Protein AF-A0AAN1FMG6-F1 (afdb_monomer)

Secondary structure (DSSP, 8-state):
-----------------EEEEEEEETTEEEEEEGGGEEEEEE----B--TT--TTEEEEEEETTEEEEEEEHHHHTT-S-----TT-EEEEEEETTEEEEEEESEEEEEEEE-TTTEEPPPGGGGGS-GGGEEEEEEETTEEEEEE-HHHHS-HHHHHHHHHHHHHHTT----------

Foldseek 3Di:
DDDDDPDDDDPPPPQPFFKWFWADADHAIETEGVVFFPDKFFDDDADADPPDDPQFRHWDQDPNATATEGEVCVLLVPPDDDADSQWMWTWGAAPNHTHTYIGRHTDGMDGGGPVQFAADDPVCVSGPSQQWPGWGQDPNHIYTYGNVNRSCDPVVVVVRVVSRVVVVVPDPPPDDDDD

Sequence (179 aa):
MAASDKDDLDKSEPTEAKEYLTFWLGEEYYGIDILTVQEIRTYGQVTSIANMPNYIKGVMNLRGVVIPIVDIRLKFNLPNISYHDMTVVIILNIDQRIVGIVVDSVADVLLLDNVDVQPPPDFASALDTKYIQGLASQEELMLILIHIKKLMNSQDMALFDQIESDSTVLEPQEGRTHE

Radius of gyration: 21.53 Å; Cα contacts (8 Å, |Δi|>4): 289; chains: 1; bounding box: 75×42×79 Å

Structure (mmCIF, N/CA/C/O backbone):
data_AF-A0AAN1FMG6-F1
#
_entry.id   AF-A0AAN1FMG6-F1
#
loop_
_atom_site.group_PDB
_atom_site.id
_atom_site.type_symbol
_atom_site.label_atom_id
_atom_site.label_alt_id
_atom_site.label_comp_id
_atom_site.label_asym_id
_atom_site.label_entity_id
_atom_site.label_seq_id
_atom_site.pdbx_PDB_ins_code
_atom_site.Cartn_x
_atom_site.Cartn_y
_atom_site.Cartn_z
_atom_site.occupancy
_atom_site.B_iso_or_equiv
_atom_site.auth_seq_id
_atom_site.auth_comp_id
_atom_site.auth_asym_id
_atom_site.auth_atom_id
_atom_site.pdbx_PDB_model_num
ATOM 1 N N . MET A 1 1 ? -51.111 -11.031 39.881 1.00 48.25 1 MET A N 1
ATOM 2 C CA . MET A 1 1 ? -50.034 -11.907 39.385 1.00 48.25 1 MET A CA 1
ATOM 3 C C . MET A 1 1 ? -50.257 -12.104 37.893 1.00 48.25 1 MET A C 1
ATOM 5 O O . MET A 1 1 ? -51.101 -12.901 37.518 1.00 48.25 1 MET A O 1
ATOM 9 N N . ALA A 1 2 ? -49.596 -11.308 37.062 1.00 44.84 2 ALA A N 1
ATOM 10 C CA . ALA A 1 2 ? -49.377 -11.591 35.646 1.00 44.84 2 ALA A CA 1
ATOM 11 C C . ALA A 1 2 ? -48.009 -10.976 35.348 1.00 44.84 2 ALA A C 1
ATOM 13 O O . ALA A 1 2 ? -47.789 -9.803 35.652 1.00 44.84 2 ALA A O 1
ATOM 14 N N . ALA A 1 3 ? -47.077 -11.844 34.978 1.00 49.53 3 ALA A N 1
ATOM 15 C CA . ALA A 1 3 ? -45.656 -11.573 34.923 1.00 49.53 3 ALA A CA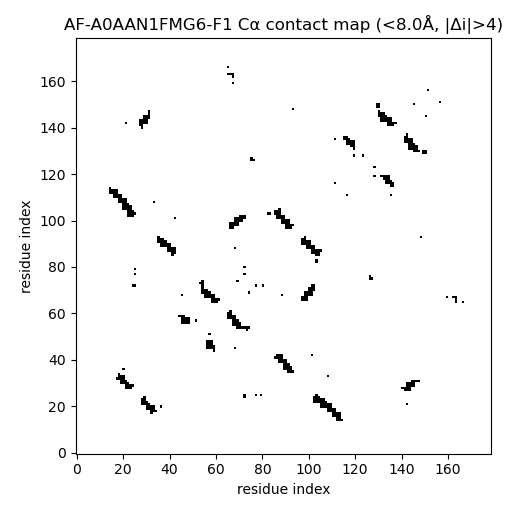 1
ATOM 16 C C . ALA A 1 3 ? -45.299 -10.638 33.764 1.00 49.53 3 ALA A C 1
ATOM 18 O O . ALA A 1 3 ? -45.970 -10.601 32.735 1.00 49.53 3 ALA A O 1
ATOM 19 N N . SER A 1 4 ? -44.239 -9.879 34.009 1.00 57.00 4 SER A N 1
ATOM 20 C CA . SER A 1 4 ? -43.417 -9.168 33.048 1.00 57.00 4 SER A CA 1
ATOM 21 C C . SER A 1 4 ? -42.910 -10.105 31.957 1.00 57.00 4 SER A C 1
ATOM 23 O O . SER A 1 4 ? -42.316 -11.113 32.304 1.00 57.00 4 SER A O 1
ATOM 25 N N . ASP A 1 5 ? -43.010 -9.696 30.698 1.00 59.75 5 ASP A N 1
ATOM 26 C CA . ASP A 1 5 ? -42.041 -10.076 29.667 1.00 59.75 5 ASP A CA 1
ATOM 27 C C . ASP A 1 5 ? -41.792 -8.836 28.802 1.00 59.75 5 ASP A C 1
ATOM 29 O O . ASP A 1 5 ? -42.568 -8.452 27.924 1.00 59.75 5 ASP A O 1
ATOM 33 N N . LYS A 1 6 ? -40.741 -8.114 29.201 1.00 61.09 6 LYS A N 1
ATOM 34 C CA . LYS A 1 6 ? -39.962 -7.246 28.326 1.00 61.09 6 LYS A CA 1
ATOM 35 C C . LYS A 1 6 ? -39.034 -8.198 27.575 1.00 61.09 6 LYS A C 1
ATOM 37 O O . LYS A 1 6 ? -38.031 -8.590 28.155 1.00 61.09 6 LYS A O 1
ATOM 42 N N . ASP A 1 7 ? -39.369 -8.544 26.340 1.00 51.09 7 ASP A N 1
ATOM 43 C CA . ASP A 1 7 ? -38.434 -9.228 25.447 1.00 51.09 7 ASP A CA 1
ATOM 44 C C . ASP A 1 7 ? -37.672 -8.183 24.627 1.00 51.09 7 ASP A C 1
ATOM 46 O O . ASP A 1 7 ? -38.206 -7.532 23.726 1.00 51.09 7 ASP A O 1
ATOM 50 N N . ASP A 1 8 ? -36.455 -7.957 25.110 1.00 50.78 8 ASP A N 1
ATOM 51 C CA . ASP A 1 8 ? -35.198 -7.745 24.409 1.00 50.78 8 ASP A CA 1
ATOM 52 C C . ASP A 1 8 ? -35.140 -6.925 23.112 1.00 50.78 8 ASP A C 1
ATOM 54 O O . ASP A 1 8 ? -35.543 -7.289 22.007 1.00 50.78 8 ASP A O 1
ATOM 58 N N . LEU A 1 9 ? -34.474 -5.796 23.317 1.00 58.50 9 LEU A N 1
ATOM 59 C CA . LEU A 1 9 ? -33.817 -4.938 22.363 1.00 58.50 9 LEU A CA 1
ATOM 60 C C . LEU A 1 9 ? -32.461 -5.567 21.990 1.00 58.50 9 LEU A C 1
ATOM 62 O O . LEU A 1 9 ? -31.524 -5.431 22.764 1.00 58.50 9 LEU A O 1
ATOM 66 N N . ASP A 1 10 ? -32.330 -6.181 20.815 1.00 42.56 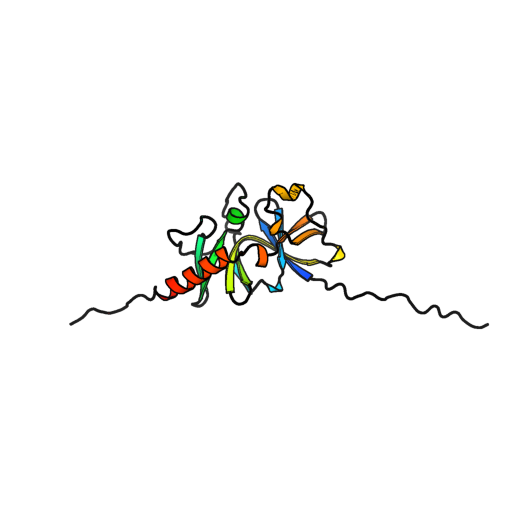10 ASP A N 1
ATOM 67 C CA . ASP A 1 10 ? -31.060 -6.164 20.073 1.00 42.56 10 ASP A CA 1
ATOM 68 C C . ASP A 1 10 ? -31.304 -6.414 18.579 1.00 42.56 10 ASP A C 1
ATOM 70 O O . ASP A 1 10 ? -31.311 -7.532 18.068 1.00 42.56 10 ASP A O 1
ATOM 74 N N . LYS A 1 11 ? -31.565 -5.323 17.860 1.00 42.91 11 LYS A N 1
ATOM 75 C CA . LYS A 1 11 ? -31.330 -5.253 16.418 1.00 42.91 11 LYS A CA 1
ATOM 76 C C . LYS A 1 11 ? -29.887 -4.770 16.258 1.00 42.91 11 LYS A C 1
ATOM 78 O O . LYS A 1 11 ? -29.667 -3.613 15.914 1.00 42.91 11 LYS A O 1
ATOM 83 N N . SER A 1 12 ? -28.908 -5.616 16.565 1.00 44.22 12 SER A N 1
ATOM 84 C CA . SER A 1 12 ? -27.567 -5.408 16.031 1.00 44.22 12 SER A CA 1
ATOM 85 C C . SER A 1 12 ? -27.665 -5.656 14.528 1.00 44.22 12 SER A C 1
ATOM 87 O O . SER A 1 12 ? -27.733 -6.783 14.037 1.00 44.22 12 SER A O 1
ATOM 89 N N . GLU A 1 13 ? -27.812 -4.567 13.774 1.00 47.28 13 GLU A N 1
ATOM 90 C CA . GLU A 1 13 ? -27.486 -4.577 12.352 1.00 47.28 13 GLU A CA 1
ATOM 91 C C . GLU A 1 13 ? -26.092 -5.207 12.233 1.00 47.28 13 GLU A C 1
ATOM 93 O O . GLU A 1 13 ? -25.234 -4.870 13.051 1.00 47.28 13 GLU A O 1
ATOM 98 N N . PRO A 1 14 ? -25.850 -6.148 11.305 1.00 43.38 14 PRO A N 1
ATOM 99 C CA . PRO A 1 14 ? -24.526 -6.722 11.160 1.00 43.38 14 PRO A CA 1
ATOM 100 C C . PRO A 1 14 ? -23.590 -5.580 10.766 1.00 43.38 14 PRO A C 1
ATOM 102 O O . PRO A 1 14 ? -23.562 -5.158 9.611 1.00 43.38 14 PRO A O 1
ATOM 105 N N . THR A 1 15 ? -22.850 -5.031 11.727 1.00 50.97 15 THR A N 1
ATOM 106 C CA . THR A 1 15 ? -21.644 -4.283 11.422 1.00 50.97 15 THR A CA 1
ATOM 107 C C . THR A 1 15 ? -20.750 -5.292 10.729 1.00 50.97 15 THR A C 1
ATOM 109 O O . THR A 1 15 ? -20.261 -6.234 11.344 1.00 50.97 15 THR A O 1
ATOM 112 N N . GLU A 1 16 ? -20.629 -5.172 9.405 1.00 64.69 16 GLU A N 1
ATOM 113 C CA . GLU A 1 16 ? -19.626 -5.907 8.643 1.00 64.69 16 GLU A CA 1
ATOM 114 C C . GLU A 1 16 ? -18.263 -5.443 9.156 1.00 64.69 16 GLU A C 1
ATOM 116 O O . GLU A 1 16 ? -17.709 -4.440 8.694 1.00 64.69 16 GLU A O 1
ATOM 121 N N . ALA A 1 17 ? -17.779 -6.129 10.187 1.00 73.12 17 ALA A N 1
ATOM 122 C CA . ALA A 1 17 ? -16.419 -6.037 10.654 1.00 73.12 17 ALA A CA 1
ATOM 123 C C . ALA A 1 17 ? -15.515 -6.445 9.489 1.00 73.12 17 ALA A C 1
ATOM 125 O O . ALA A 1 17 ? -15.721 -7.484 8.855 1.00 73.12 17 ALA A O 1
ATOM 126 N N . LYS A 1 18 ? -14.562 -5.579 9.152 1.00 83.69 18 LYS A N 1
ATOM 127 C CA . LYS A 1 18 ? -13.630 -5.789 8.048 1.00 83.69 18 LYS A CA 1
ATOM 128 C C . LYS A 1 18 ? -12.252 -6.066 8.604 1.00 83.69 18 LYS A C 1
ATOM 130 O O . LYS A 1 18 ? -11.794 -5.400 9.526 1.00 83.69 18 LYS A O 1
ATOM 135 N N . GLU A 1 19 ? -11.591 -7.044 8.016 1.00 88.12 19 GLU A N 1
ATOM 136 C CA . GLU A 1 19 ? -10.230 -7.410 8.372 1.00 88.12 19 GLU A CA 1
ATOM 137 C C . GLU A 1 19 ? -9.243 -6.583 7.545 1.00 88.12 19 GLU A C 1
ATOM 139 O O . GLU A 1 19 ? -9.314 -6.528 6.313 1.00 88.12 19 GLU A O 1
ATOM 144 N N . TYR A 1 20 ? -8.304 -5.941 8.227 1.00 89.31 20 TYR A N 1
ATOM 145 C CA . TYR A 1 20 ? -7.261 -5.140 7.609 1.00 89.31 20 TYR A CA 1
ATOM 146 C C . TYR A 1 20 ? -5.894 -5.712 7.958 1.00 89.31 20 TYR A C 1
ATOM 148 O O . TYR A 1 20 ? -5.559 -5.901 9.126 1.00 89.31 20 TYR A O 1
ATOM 156 N N . LEU A 1 21 ? -5.081 -5.954 6.932 1.00 90.50 21 LEU A N 1
ATOM 157 C CA . LEU A 1 21 ? -3.665 -6.219 7.115 1.00 90.50 21 LEU A CA 1
ATOM 158 C C . LEU A 1 21 ? -2.970 -4.912 7.473 1.00 90.50 21 LEU A C 1
ATOM 160 O O . LEU A 1 21 ? -2.991 -3.958 6.690 1.00 90.50 21 LEU A O 1
ATOM 164 N N . THR A 1 22 ? -2.322 -4.902 8.628 1.00 89.75 22 THR A N 1
ATOM 165 C CA . THR A 1 22 ? -1.575 -3.754 9.120 1.00 89.75 22 THR A CA 1
ATOM 166 C C . THR A 1 22 ? -0.088 -3.924 8.854 1.00 89.75 22 THR A C 1
ATOM 168 O O . THR A 1 22 ? 0.472 -5.022 8.925 1.00 89.75 22 THR A O 1
ATOM 171 N N . PHE A 1 23 ? 0.567 -2.829 8.502 1.00 89.69 23 PHE A N 1
ATOM 172 C CA . PHE A 1 23 ? 1.995 -2.797 8.246 1.00 89.69 23 PHE A CA 1
ATOM 173 C C . PHE A 1 23 ? 2.580 -1.458 8.669 1.00 89.69 23 PHE A C 1
ATOM 175 O O . PHE A 1 23 ? 1.915 -0.422 8.663 1.00 89.69 23 PHE A O 1
ATOM 182 N N . TRP A 1 24 ? 3.850 -1.498 9.041 1.00 85.94 24 TRP A N 1
ATOM 183 C CA . TRP A 1 24 ? 4.627 -0.319 9.361 1.00 85.94 24 TRP A CA 1
ATOM 184 C C . TRP A 1 24 ? 5.201 0.284 8.082 1.00 85.94 24 TRP A C 1
ATOM 186 O O . TRP A 1 24 ? 5.692 -0.436 7.200 1.00 85.94 24 TRP A O 1
ATOM 196 N N . LEU A 1 25 ? 5.144 1.608 7.981 1.00 84.06 25 LEU A N 1
ATOM 197 C CA . LEU A 1 25 ? 5.730 2.351 6.878 1.00 84.06 25 LEU A CA 1
ATOM 198 C C . LEU A 1 25 ? 6.267 3.693 7.378 1.00 84.06 25 LEU A C 1
ATOM 200 O O . LEU A 1 25 ? 5.504 4.578 7.761 1.00 84.06 25 LEU A O 1
ATOM 204 N N . GLY A 1 26 ? 7.588 3.864 7.336 1.00 78.19 26 GLY A N 1
ATOM 205 C CA . GLY A 1 26 ? 8.225 5.080 7.843 1.00 78.19 26 GLY A CA 1
ATOM 206 C C . GLY A 1 26 ? 8.071 5.194 9.361 1.00 78.19 26 GLY A C 1
ATOM 207 O O . GLY A 1 26 ? 8.813 4.540 10.093 1.00 78.19 26 GLY A O 1
ATOM 208 N N . GLU A 1 27 ? 7.119 6.011 9.814 1.00 76.50 27 GLU A N 1
ATOM 209 C CA . GLU A 1 27 ? 6.832 6.268 11.237 1.00 76.50 27 GLU A CA 1
ATOM 210 C C . GLU A 1 27 ? 5.360 6.016 11.620 1.00 76.50 27 GLU A C 1
ATOM 212 O O . GLU A 1 27 ? 4.950 6.325 12.737 1.00 76.50 27 GLU A O 1
ATOM 217 N N . GLU A 1 28 ? 4.555 5.464 10.707 1.00 80.31 28 GLU A N 1
ATOM 218 C CA . GLU A 1 28 ? 3.110 5.294 10.890 1.00 80.31 28 GLU A CA 1
ATOM 219 C C . GLU A 1 28 ? 2.661 3.859 10.562 1.00 80.31 28 GLU A C 1
ATOM 221 O O . GLU A 1 28 ? 3.280 3.153 9.755 1.00 80.31 28 GLU A O 1
ATOM 226 N N . TYR A 1 29 ? 1.547 3.438 11.171 1.00 85.75 29 TYR A N 1
ATOM 227 C CA . TYR A 1 29 ? 0.863 2.196 10.819 1.00 85.75 29 TYR A CA 1
ATOM 228 C C . TYR A 1 29 ? -0.161 2.449 9.720 1.00 85.75 29 TYR A C 1
ATOM 230 O O . TYR A 1 29 ? -1.034 3.313 9.830 1.00 85.75 29 TYR A O 1
ATOM 238 N N . TYR A 1 30 ? -0.094 1.630 8.682 1.00 87.75 30 TYR A N 1
ATOM 239 C CA . TYR A 1 30 ? -1.031 1.648 7.575 1.00 87.75 30 TYR A CA 1
ATOM 240 C C . TYR A 1 30 ? -1.784 0.325 7.506 1.00 87.75 30 TYR A C 1
ATOM 242 O O . TYR A 1 30 ? -1.255 -0.728 7.858 1.00 87.75 30 TYR A O 1
ATOM 250 N N . GLY A 1 31 ? -3.031 0.390 7.051 1.00 89.81 31 GLY A N 1
ATOM 251 C CA . GLY A 1 31 ? -3.912 -0.756 6.891 1.00 89.81 31 GLY A CA 1
ATOM 252 C C . GLY A 1 31 ? -4.444 -0.860 5.471 1.00 89.81 31 GLY A C 1
ATOM 253 O O . GLY A 1 31 ? -4.826 0.141 4.864 1.00 89.81 31 GLY A O 1
ATOM 254 N N . ILE A 1 32 ? -4.503 -2.078 4.948 1.00 89.69 32 ILE A N 1
ATOM 255 C CA . ILE A 1 32 ? -5.175 -2.403 3.685 1.00 89.69 32 ILE A CA 1
ATOM 256 C C . ILE A 1 32 ? -6.129 -3.567 3.897 1.00 89.69 32 ILE A C 1
ATOM 258 O O . ILE A 1 32 ? -5.916 -4.398 4.772 1.00 89.69 32 ILE A O 1
ATOM 262 N N . ASP A 1 33 ? -7.180 -3.627 3.092 1.00 88.94 33 ASP A N 1
ATOM 263 C CA . ASP A 1 33 ? -8.161 -4.709 3.156 1.00 88.94 33 ASP A CA 1
ATOM 264 C C . ASP A 1 33 ? -7.477 -6.065 2.900 1.00 88.94 33 ASP A C 1
ATOM 266 O O . ASP A 1 33 ? -6.843 -6.252 1.850 1.00 88.94 33 ASP A O 1
ATOM 270 N N . ILE A 1 34 ? -7.606 -7.007 3.844 1.00 90.06 34 ILE A N 1
ATOM 271 C CA . ILE A 1 34 ? -6.997 -8.341 3.728 1.00 90.06 34 ILE A CA 1
ATOM 272 C C . ILE A 1 34 ? -7.490 -9.077 2.478 1.00 90.06 34 ILE A C 1
ATOM 274 O O . ILE A 1 34 ? -6.743 -9.853 1.890 1.00 90.06 34 ILE A O 1
ATOM 278 N N . LEU A 1 35 ? -8.709 -8.791 2.009 1.00 88.81 35 LEU A N 1
ATOM 279 C CA . LEU A 1 35 ? -9.294 -9.418 0.824 1.00 88.81 35 LEU A CA 1
ATOM 280 C C . LEU A 1 35 ? -8.560 -9.029 -0.462 1.00 88.81 35 LEU A C 1
ATOM 282 O O . LEU A 1 35 ? -8.651 -9.734 -1.467 1.00 88.81 35 LEU A O 1
ATOM 286 N N . THR A 1 36 ? -7.839 -7.905 -0.448 1.00 88.31 36 THR A N 1
ATOM 287 C CA . THR A 1 36 ? -6.979 -7.503 -1.566 1.00 88.31 36 THR A CA 1
ATOM 288 C C . THR A 1 36 ? -5.604 -8.154 -1.505 1.00 88.31 36 THR A C 1
ATOM 290 O O . THR A 1 36 ? -4.904 -8.160 -2.514 1.00 88.31 36 THR A O 1
ATOM 293 N N . VAL A 1 37 ? -5.210 -8.720 -0.362 1.00 91.12 37 VAL A N 1
ATOM 294 C CA . VAL A 1 37 ? -3.908 -9.356 -0.171 1.00 91.12 37 VAL A CA 1
ATOM 295 C C . VAL A 1 37 ? -3.963 -10.788 -0.683 1.00 91.12 37 VAL A C 1
ATOM 297 O O . VAL A 1 37 ? -4.759 -11.606 -0.235 1.00 91.12 37 VAL A O 1
ATOM 300 N N . GLN A 1 38 ? -3.082 -11.104 -1.626 1.00 90.38 38 GLN A N 1
ATOM 301 C CA . GLN A 1 38 ? -2.936 -12.453 -2.153 1.00 90.38 38 GLN A CA 1
ATOM 302 C C . GLN A 1 38 ? -1.867 -13.237 -1.389 1.00 90.38 38 GLN A C 1
ATOM 304 O O . GLN A 1 38 ? -2.099 -14.378 -0.996 1.00 90.38 38 GLN A O 1
ATOM 309 N N . GLU A 1 39 ? -0.696 -12.634 -1.175 1.00 89.88 39 GLU A N 1
ATOM 310 C CA . GLU A 1 39 ? 0.382 -13.216 -0.373 1.00 89.88 39 GLU A CA 1
ATOM 311 C C . GLU A 1 39 ? 1.390 -12.152 0.080 1.00 89.88 39 GLU A C 1
ATOM 313 O O . GLU A 1 39 ? 1.441 -11.050 -0.459 1.00 89.88 39 GLU A O 1
ATOM 318 N N . ILE A 1 40 ? 2.217 -12.490 1.069 1.00 90.31 40 ILE A N 1
ATOM 319 C CA . ILE A 1 40 ? 3.302 -11.635 1.563 1.00 90.31 40 ILE A CA 1
ATOM 320 C C . ILE A 1 40 ? 4.622 -12.373 1.338 1.00 90.31 40 ILE A C 1
ATOM 322 O O . ILE A 1 40 ? 4.745 -13.566 1.633 1.00 90.31 40 ILE A O 1
ATOM 326 N N . ARG A 1 41 ? 5.620 -11.668 0.807 1.00 88.44 41 ARG A N 1
ATOM 327 C CA . ARG A 1 41 ? 6.959 -12.193 0.529 1.00 88.44 41 ARG A CA 1
ATOM 328 C C . ARG A 1 41 ? 8.022 -11.297 1.126 1.00 88.44 41 ARG A C 1
ATOM 330 O O . ARG A 1 41 ? 7.851 -10.091 1.202 1.00 88.44 41 ARG A O 1
ATOM 337 N N . THR A 1 42 ? 9.151 -11.873 1.507 1.00 85.44 42 THR A N 1
ATOM 338 C CA . THR A 1 42 ? 10.334 -11.081 1.850 1.00 85.44 42 THR A CA 1
ATOM 339 C C . THR A 1 42 ? 10.823 -10.328 0.618 1.00 85.44 42 THR A C 1
ATOM 341 O O . THR A 1 42 ? 10.771 -10.863 -0.494 1.00 85.44 42 THR A O 1
ATOM 344 N N . TYR A 1 43 ? 11.278 -9.090 0.805 1.00 83.38 43 TYR A N 1
ATOM 345 C CA . TYR A 1 43 ? 11.843 -8.300 -0.279 1.00 83.38 43 TYR A CA 1
ATOM 346 C C . TYR A 1 43 ? 13.041 -9.025 -0.901 1.00 83.38 43 TYR A C 1
ATOM 348 O O . TYR A 1 43 ? 13.983 -9.414 -0.213 1.00 83.38 43 TYR A O 1
ATOM 356 N N . GLY A 1 44 ? 12.955 -9.261 -2.209 1.00 78.44 44 GLY A N 1
ATOM 357 C CA . GLY A 1 44 ? 13.913 -10.058 -2.968 1.00 78.44 44 GLY A CA 1
ATOM 358 C C . GLY A 1 44 ? 14.521 -9.288 -4.135 1.00 78.44 44 GLY A C 1
ATOM 359 O O . GLY A 1 44 ? 14.496 -8.059 -4.184 1.00 78.44 44 GLY A O 1
ATOM 360 N N . GLN A 1 45 ? 15.069 -10.024 -5.105 1.00 78.31 45 GLN A N 1
ATOM 361 C CA . GLN A 1 45 ? 15.549 -9.416 -6.344 1.00 78.31 45 GLN A CA 1
ATOM 362 C C . GLN A 1 45 ? 14.377 -8.893 -7.176 1.00 78.31 45 GLN A C 1
ATOM 364 O O . GLN A 1 45 ? 13.517 -9.655 -7.615 1.00 78.31 45 GLN A O 1
ATOM 369 N N . VAL A 1 46 ? 14.391 -7.584 -7.414 1.00 84.19 46 VAL A N 1
ATOM 370 C CA . VAL A 1 46 ? 13.495 -6.889 -8.338 1.00 84.19 46 VAL A CA 1
ATOM 371 C C . VAL A 1 46 ? 14.293 -6.538 -9.590 1.00 84.19 46 VAL A C 1
ATOM 373 O O . VAL A 1 46 ? 15.393 -5.989 -9.506 1.00 84.19 46 VAL A O 1
ATOM 376 N N . THR A 1 47 ? 13.745 -6.843 -10.759 1.00 84.12 47 THR A N 1
ATOM 377 C CA . THR A 1 47 ? 14.295 -6.431 -12.049 1.00 84.12 47 THR A CA 1
ATOM 378 C C . THR A 1 47 ? 13.797 -5.026 -12.360 1.00 84.12 47 THR A C 1
ATOM 380 O O . THR A 1 47 ? 12.625 -4.831 -12.682 1.00 84.12 47 THR A O 1
ATOM 383 N N . SER A 1 48 ? 14.669 -4.027 -12.234 1.00 80.56 48 SER A N 1
ATOM 384 C CA . SER A 1 48 ? 14.311 -2.639 -12.532 1.00 80.56 48 SER A CA 1
ATOM 385 C C . SER A 1 48 ? 14.081 -2.404 -14.020 1.00 80.56 48 SER A C 1
ATOM 387 O O . SER A 1 48 ? 14.830 -2.894 -14.863 1.00 80.56 48 SER A O 1
ATOM 389 N N . ILE A 1 49 ? 13.056 -1.611 -14.327 1.00 77.31 49 ILE A N 1
ATOM 390 C CA . ILE A 1 49 ? 12.671 -1.252 -15.694 1.00 77.31 49 ILE A CA 1
ATOM 391 C C . ILE A 1 49 ? 13.057 0.206 -15.952 1.00 77.31 49 ILE A C 1
ATOM 393 O O . ILE A 1 49 ? 12.787 1.089 -15.137 1.00 77.31 49 ILE A O 1
ATOM 397 N N . ALA A 1 50 ? 13.702 0.463 -17.089 1.00 74.00 50 ALA A N 1
ATOM 398 C CA . ALA A 1 50 ? 14.071 1.813 -17.503 1.00 74.00 50 ALA A CA 1
ATOM 399 C C . ALA A 1 50 ? 12.840 2.628 -17.942 1.00 74.00 50 ALA A C 1
ATOM 401 O O . ALA A 1 50 ? 11.879 2.081 -18.471 1.00 74.00 50 ALA A O 1
ATOM 402 N N . ASN A 1 51 ? 12.899 3.954 -17.776 1.00 75.12 51 ASN A N 1
ATOM 403 C CA . ASN A 1 51 ? 11.830 4.909 -18.123 1.00 75.12 51 ASN A CA 1
ATOM 404 C C . ASN A 1 51 ? 10.537 4.796 -17.298 1.00 75.12 51 ASN A C 1
ATOM 406 O O . ASN A 1 51 ? 9.520 5.372 -17.681 1.00 75.12 51 ASN A O 1
ATOM 410 N N . MET A 1 52 ? 10.573 4.107 -16.158 1.00 77.38 52 MET A N 1
ATOM 411 C CA . MET A 1 52 ? 9.440 4.067 -15.240 1.00 77.38 52 MET A CA 1
ATOM 412 C C . MET A 1 52 ? 9.506 5.194 -14.202 1.00 77.38 52 MET A C 1
ATOM 414 O O . MET A 1 52 ? 10.596 5.649 -13.842 1.00 77.38 52 MET A O 1
ATOM 418 N N . PRO A 1 53 ? 8.350 5.661 -13.699 1.00 78.19 53 PRO A N 1
ATOM 419 C CA . PRO A 1 53 ? 8.302 6.584 -12.575 1.00 78.19 53 PRO A CA 1
ATOM 420 C C . PRO A 1 53 ? 9.036 6.030 -11.351 1.00 78.19 53 PRO A C 1
ATOM 422 O O . PRO A 1 53 ? 8.983 4.835 -11.084 1.00 78.19 53 PRO A O 1
ATOM 425 N N . ASN A 1 54 ? 9.644 6.909 -10.552 1.00 78.12 54 ASN A N 1
ATOM 426 C CA . ASN A 1 54 ? 10.492 6.512 -9.418 1.00 78.12 54 ASN A CA 1
ATOM 427 C C . ASN A 1 54 ? 9.793 5.596 -8.396 1.00 78.12 54 ASN A C 1
ATOM 429 O O . ASN A 1 54 ? 10.461 4.803 -7.741 1.00 78.12 54 ASN A O 1
ATOM 433 N N . TYR A 1 55 ? 8.466 5.697 -8.255 1.00 80.94 55 TYR A N 1
ATOM 434 C CA . TYR A 1 55 ? 7.685 4.842 -7.356 1.00 80.94 55 TYR A CA 1
ATOM 435 C C . TYR A 1 55 ? 7.565 3.391 -7.845 1.00 80.94 55 TYR A C 1
ATOM 437 O O . TYR A 1 55 ? 7.241 2.519 -7.048 1.00 80.94 55 TYR A O 1
ATOM 445 N N . ILE A 1 56 ? 7.842 3.101 -9.118 1.00 85.81 56 ILE A N 1
ATOM 446 C CA . ILE A 1 56 ? 7.911 1.737 -9.648 1.00 85.81 56 ILE A CA 1
ATOM 447 C C . ILE A 1 56 ? 9.364 1.280 -9.558 1.00 85.81 56 ILE A C 1
ATOM 449 O O . ILE A 1 56 ? 10.238 1.789 -10.256 1.00 85.81 56 ILE A O 1
ATOM 453 N N . LYS A 1 57 ? 9.635 0.293 -8.703 1.00 83.69 57 LYS A N 1
ATOM 454 C CA . LYS A 1 57 ? 10.983 -0.277 -8.566 1.00 83.69 57 LYS A CA 1
ATOM 455 C C . LYS A 1 57 ? 11.349 -1.185 -9.728 1.00 83.69 57 LYS A C 1
ATOM 457 O O . LYS A 1 57 ? 12.533 -1.323 -10.041 1.00 83.69 57 LYS A O 1
ATOM 462 N N . GLY A 1 58 ? 10.344 -1.784 -10.359 1.00 86.69 58 GLY A N 1
ATOM 463 C CA . GLY A 1 58 ? 10.500 -2.702 -11.474 1.00 86.69 58 GLY A CA 1
ATOM 464 C C . GLY A 1 58 ? 9.481 -3.823 -11.398 1.00 86.69 58 GLY A C 1
ATOM 465 O O . GLY A 1 58 ? 8.330 -3.590 -11.036 1.00 86.69 58 GLY A O 1
ATOM 466 N N . VAL A 1 59 ? 9.924 -5.036 -11.708 1.00 87.75 59 VAL A N 1
ATOM 467 C CA . VAL A 1 59 ? 9.113 -6.252 -11.654 1.00 87.75 59 VAL A CA 1
ATOM 468 C C . VAL A 1 59 ? 9.792 -7.364 -10.873 1.00 87.75 59 VAL A C 1
ATOM 470 O O . VAL A 1 59 ? 11.016 -7.421 -10.773 1.00 87.75 59 VAL A O 1
ATOM 473 N N . MET A 1 60 ? 8.991 -8.279 -10.347 1.00 87.31 60 MET A N 1
ATOM 474 C CA . MET A 1 60 ? 9.435 -9.500 -9.693 1.00 87.31 60 MET A CA 1
ATOM 475 C C . MET A 1 60 ? 8.756 -10.693 -10.354 1.00 87.31 60 MET A C 1
ATOM 477 O O . MET A 1 60 ? 7.554 -10.667 -10.601 1.00 87.31 60 MET A O 1
ATOM 481 N N . ASN A 1 61 ? 9.512 -11.752 -10.628 1.00 84.12 61 ASN A N 1
ATOM 482 C CA . ASN A 1 61 ? 8.930 -12.993 -11.122 1.00 84.12 61 ASN A CA 1
ATOM 483 C C . ASN A 1 61 ? 8.431 -13.832 -9.939 1.00 84.12 61 ASN A C 1
ATOM 485 O O . ASN A 1 61 ? 9.219 -14.247 -9.087 1.00 84.12 61 ASN A O 1
ATOM 489 N N . LEU A 1 62 ? 7.129 -14.098 -9.901 1.00 82.56 62 LEU A N 1
ATOM 490 C CA . LEU A 1 62 ? 6.501 -14.980 -8.931 1.00 82.56 62 LEU A CA 1
ATOM 491 C C . LEU A 1 62 ? 5.840 -16.144 -9.667 1.00 82.56 62 LEU A C 1
ATOM 493 O O . LEU A 1 62 ? 4.821 -15.981 -10.331 1.00 82.56 62 LEU A O 1
ATOM 497 N N . ARG A 1 63 ? 6.417 -17.345 -9.532 1.00 81.75 63 ARG A N 1
ATOM 498 C CA . ARG A 1 63 ? 5.906 -18.583 -10.160 1.00 81.75 63 ARG A CA 1
ATOM 499 C C . ARG A 1 63 ? 5.687 -18.462 -11.680 1.00 81.75 63 ARG A C 1
ATOM 501 O O . ARG A 1 63 ? 4.772 -19.077 -12.217 1.00 81.75 63 ARG A O 1
ATOM 508 N N . GLY A 1 64 ? 6.520 -17.686 -12.370 1.00 78.81 64 GLY A N 1
ATOM 509 C CA . GLY A 1 64 ? 6.399 -17.447 -13.809 1.00 78.81 64 GLY A CA 1
ATOM 510 C C . GLY A 1 64 ? 5.481 -16.281 -14.184 1.00 78.81 64 GLY A C 1
ATOM 511 O O . GLY A 1 64 ? 5.387 -15.968 -15.363 1.00 78.81 64 GLY A O 1
ATOM 512 N N . VAL A 1 65 ? 4.842 -15.621 -13.213 1.00 82.06 65 VAL A N 1
ATOM 513 C CA . VAL A 1 65 ? 4.052 -14.400 -13.424 1.00 82.06 65 VAL A CA 1
ATOM 514 C C . VAL A 1 65 ? 4.915 -13.186 -13.102 1.00 82.06 65 VAL A C 1
ATOM 516 O O . VAL A 1 65 ? 5.577 -13.145 -12.062 1.00 82.06 65 VAL A O 1
ATOM 519 N N . VAL A 1 66 ? 4.925 -12.198 -13.991 1.00 85.06 66 VAL A N 1
ATOM 520 C CA . VAL A 1 66 ? 5.680 -10.960 -13.796 1.00 85.06 66 VAL A CA 1
ATOM 521 C C . VAL A 1 66 ? 4.820 -9.972 -13.021 1.00 85.06 66 VAL A C 1
ATOM 523 O O . VAL A 1 66 ? 3.812 -9.496 -13.519 1.00 85.06 66 VAL A O 1
ATOM 526 N N . ILE A 1 67 ? 5.226 -9.661 -11.794 1.00 87.50 67 ILE A N 1
ATOM 527 C CA . ILE A 1 67 ? 4.476 -8.783 -10.900 1.00 87.50 67 ILE A CA 1
ATOM 528 C C . ILE A 1 67 ? 5.184 -7.428 -10.811 1.00 87.50 67 ILE A C 1
ATOM 530 O O . ILE A 1 67 ? 6.337 -7.385 -10.370 1.00 87.50 67 ILE A O 1
ATOM 534 N N . PRO A 1 68 ? 4.529 -6.312 -11.171 1.00 88.62 68 PRO A N 1
ATOM 535 C CA . PRO A 1 68 ? 5.084 -4.980 -10.973 1.00 88.62 68 PRO A CA 1
ATOM 536 C C . PRO A 1 68 ? 5.220 -4.671 -9.483 1.00 88.62 68 PRO A C 1
ATOM 538 O O . PRO A 1 68 ? 4.287 -4.868 -8.706 1.00 88.62 68 PRO A O 1
ATOM 541 N N . ILE A 1 69 ? 6.390 -4.172 -9.091 1.00 88.69 69 ILE A N 1
ATOM 542 C CA . ILE A 1 69 ? 6.721 -3.819 -7.712 1.00 88.69 69 ILE A CA 1
ATOM 543 C C . ILE A 1 69 ? 6.736 -2.303 -7.558 1.00 88.69 69 ILE A C 1
ATOM 545 O O . ILE A 1 69 ? 7.539 -1.595 -8.174 1.00 88.69 69 ILE A O 1
ATOM 549 N N . VAL A 1 70 ? 5.860 -1.818 -6.688 1.00 87.56 70 VAL A N 1
ATOM 550 C CA . VAL A 1 70 ? 5.658 -0.409 -6.375 1.00 87.56 70 VAL A CA 1
ATOM 551 C C . VAL A 1 70 ? 6.151 -0.130 -4.963 1.00 87.56 70 VAL A C 1
ATOM 553 O O . VAL A 1 70 ? 5.758 -0.782 -4.001 1.00 87.56 70 VAL A O 1
ATOM 556 N N . ASP A 1 71 ? 7.007 0.868 -4.816 1.00 85.75 71 ASP A N 1
ATOM 557 C CA . ASP A 1 71 ? 7.423 1.363 -3.513 1.00 85.75 71 ASP A CA 1
ATOM 558 C C . ASP A 1 71 ? 6.390 2.379 -3.018 1.00 85.75 71 ASP A C 1
ATOM 560 O O . ASP A 1 71 ? 6.275 3.499 -3.532 1.00 85.75 71 ASP A O 1
ATOM 564 N N . ILE A 1 72 ? 5.599 1.966 -2.028 1.00 82.06 72 ILE A N 1
ATOM 565 C CA . ILE A 1 72 ? 4.504 2.791 -1.527 1.00 82.06 72 ILE A CA 1
ATOM 566 C C . ILE A 1 72 ? 5.020 4.011 -0.753 1.00 82.06 72 ILE A C 1
ATOM 568 O O . ILE A 1 72 ? 4.353 5.040 -0.728 1.00 82.06 72 ILE A O 1
ATOM 572 N N .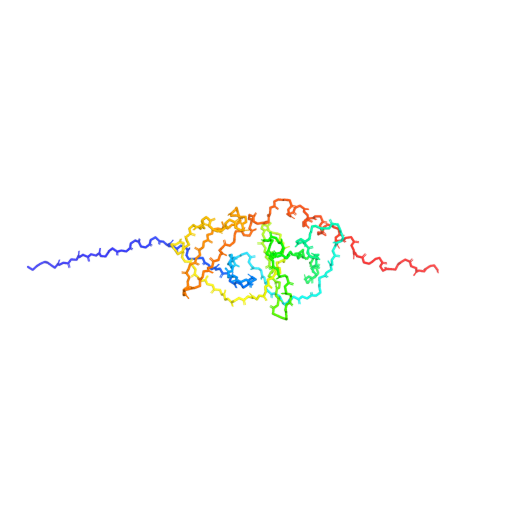 ARG A 1 73 ? 6.250 3.964 -0.226 1.00 79.38 73 ARG A N 1
ATOM 573 C CA . ARG A 1 73 ? 6.905 5.105 0.440 1.00 79.38 73 ARG A CA 1
ATOM 574 C C . ARG A 1 73 ? 7.165 6.221 -0.558 1.00 79.38 73 ARG A C 1
ATOM 576 O O . ARG A 1 73 ? 6.874 7.382 -0.287 1.00 79.38 73 ARG A O 1
ATOM 583 N N . LEU A 1 74 ? 7.661 5.849 -1.741 1.00 79.56 74 LEU A N 1
ATOM 584 C CA . LEU A 1 74 ? 7.859 6.774 -2.857 1.00 79.56 74 LEU A CA 1
ATOM 585 C C . LEU A 1 74 ? 6.529 7.302 -3.391 1.00 79.56 74 LEU A C 1
ATOM 587 O O . LEU A 1 74 ? 6.447 8.472 -3.757 1.00 79.56 74 LEU A O 1
ATOM 591 N N . LYS A 1 75 ? 5.480 6.470 -3.401 1.00 77.19 75 LYS A N 1
ATOM 592 C CA . LYS A 1 75 ? 4.129 6.895 -3.791 1.00 77.19 75 LYS A CA 1
ATOM 593 C C . LYS A 1 75 ? 3.530 7.905 -2.804 1.00 77.19 75 LYS A C 1
ATOM 595 O O . LYS A 1 75 ? 2.892 8.855 -3.246 1.00 77.19 75 LYS A O 1
ATOM 600 N N . PHE A 1 76 ? 3.767 7.727 -1.505 1.00 72.06 76 PHE A N 1
ATOM 601 C CA . PHE A 1 76 ? 3.360 8.657 -0.445 1.00 72.06 76 PHE A CA 1
ATOM 602 C C . PHE A 1 76 ? 4.341 9.811 -0.220 1.00 72.06 76 PHE A C 1
ATOM 604 O O . PHE A 1 76 ? 4.103 10.664 0.628 1.00 72.06 76 PHE A O 1
ATOM 611 N N . ASN A 1 77 ? 5.419 9.870 -1.006 1.00 69.94 77 ASN A N 1
ATOM 612 C CA . ASN A 1 77 ? 6.419 10.930 -0.957 1.00 69.94 77 ASN A CA 1
ATOM 613 C C . ASN A 1 77 ? 7.042 11.117 0.446 1.00 69.94 77 ASN A C 1
ATOM 615 O O . ASN A 1 77 ? 7.431 12.228 0.819 1.00 69.94 77 ASN A O 1
ATOM 619 N N . LEU A 1 78 ? 7.136 10.023 1.211 1.00 68.31 78 LEU A N 1
ATOM 620 C CA . LEU A 1 78 ? 7.681 10.020 2.564 1.00 68.31 78 LEU A CA 1
ATOM 621 C C . LEU A 1 78 ? 9.205 10.242 2.526 1.00 68.31 78 LEU A C 1
ATOM 623 O O . LEU A 1 78 ? 9.900 9.622 1.710 1.00 68.31 78 LEU A O 1
ATOM 627 N N . PRO A 1 79 ? 9.756 11.113 3.391 1.00 52.56 79 PRO A N 1
ATOM 628 C CA . PRO A 1 79 ? 11.197 11.244 3.539 1.00 52.56 79 PRO A CA 1
ATOM 629 C C . PRO A 1 79 ? 11.772 9.984 4.207 1.00 52.56 79 PRO A C 1
ATOM 631 O O . PRO A 1 79 ? 11.116 9.367 5.037 1.00 52.56 79 PRO A O 1
ATOM 634 N N . ASN A 1 80 ? 13.030 9.650 3.896 1.00 55.28 80 ASN A N 1
ATOM 635 C CA . ASN A 1 80 ? 13.810 8.575 4.535 1.00 55.28 80 ASN A CA 1
ATOM 636 C C . ASN A 1 80 ? 13.522 7.140 4.029 1.00 55.28 80 ASN A C 1
ATOM 638 O O . ASN A 1 80 ? 12.925 6.300 4.697 1.00 55.28 80 ASN A O 1
ATOM 642 N N . ILE A 1 81 ? 14.017 6.839 2.825 1.00 60.41 81 ILE A N 1
ATOM 643 C CA . ILE A 1 81 ? 13.969 5.496 2.233 1.00 60.41 81 ILE A CA 1
ATOM 644 C C . ILE A 1 81 ? 15.066 4.633 2.869 1.00 60.41 81 ILE A C 1
ATOM 646 O O . ILE A 1 81 ? 16.204 4.615 2.398 1.00 60.41 81 ILE A O 1
ATOM 650 N N . SER A 1 82 ? 14.731 3.920 3.940 1.00 58.16 82 SER A N 1
ATOM 651 C CA . SER A 1 82 ? 15.641 2.959 4.566 1.00 58.16 82 SER A CA 1
ATOM 652 C C . SER A 1 82 ? 15.134 1.544 4.319 1.00 58.16 82 SER A C 1
ATOM 654 O O . SER A 1 82 ? 14.117 1.141 4.880 1.00 58.16 82 SER A O 1
ATOM 656 N N . TYR A 1 83 ? 15.798 0.803 3.432 1.00 67.12 83 TYR A N 1
ATOM 657 C CA . TYR A 1 83 ? 15.535 -0.626 3.246 1.00 67.12 83 TYR A CA 1
ATOM 658 C C . TYR A 1 83 ? 16.227 -1.390 4.374 1.00 67.12 83 TYR A C 1
ATOM 660 O O . TYR A 1 83 ? 17.395 -1.129 4.664 1.00 67.12 83 TYR A O 1
ATOM 668 N N . HIS A 1 84 ? 15.508 -2.287 5.038 1.00 70.06 84 HIS A N 1
ATOM 669 C CA . HIS A 1 84 ? 16.034 -3.134 6.111 1.00 70.06 84 HIS A CA 1
ATOM 670 C C . HIS A 1 84 ? 15.770 -4.604 5.775 1.00 70.06 84 HIS A C 1
ATOM 672 O O . HIS A 1 84 ? 14.958 -4.913 4.909 1.00 70.06 84 HIS A O 1
ATOM 678 N N . ASP A 1 85 ? 16.408 -5.531 6.490 1.00 69.75 85 ASP A N 1
ATOM 679 C CA . ASP A 1 85 ? 16.137 -6.973 6.355 1.00 69.75 85 ASP A CA 1
ATOM 680 C C . ASP A 1 85 ? 14.679 -7.364 6.668 1.00 69.75 85 ASP A C 1
ATOM 682 O O . ASP A 1 85 ? 14.240 -8.457 6.321 1.00 69.75 85 ASP A O 1
ATOM 686 N N . MET A 1 86 ? 13.915 -6.475 7.309 1.00 76.50 86 MET A N 1
ATOM 687 C CA . MET A 1 86 ? 12.487 -6.668 7.582 1.00 76.50 86 MET A CA 1
ATOM 688 C C . MET A 1 86 ? 11.586 -6.260 6.412 1.00 76.50 86 MET A C 1
ATOM 690 O O . MET A 1 86 ? 10.401 -6.576 6.444 1.00 76.50 86 MET A O 1
ATOM 694 N N . THR A 1 87 ? 12.127 -5.603 5.376 1.00 84.56 87 THR A N 1
ATOM 695 C CA . THR A 1 87 ? 11.343 -5.139 4.229 1.00 84.56 87 THR A CA 1
ATOM 696 C C . THR A 1 87 ? 10.663 -6.325 3.544 1.00 84.56 87 THR A C 1
ATOM 698 O O . THR A 1 87 ? 11.291 -7.324 3.176 1.00 84.56 87 THR A O 1
ATOM 701 N N . VAL A 1 88 ? 9.356 -6.197 3.340 1.00 89.25 88 VAL A N 1
ATOM 702 C CA . VAL A 1 88 ? 8.518 -7.213 2.702 1.00 89.25 88 VAL A CA 1
ATOM 703 C C . VAL A 1 88 ? 7.766 -6.615 1.522 1.00 89.25 88 VAL A C 1
ATOM 705 O O . VAL A 1 88 ? 7.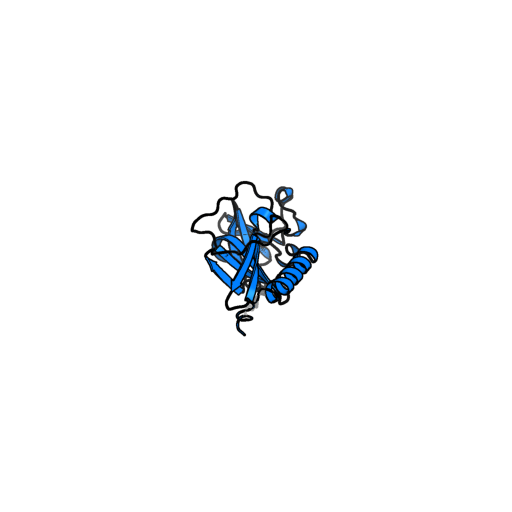486 -5.420 1.453 1.00 89.25 88 VAL A O 1
ATOM 708 N N . VAL A 1 89 ? 7.454 -7.474 0.565 1.00 90.25 89 VAL A N 1
ATOM 709 C CA . VAL A 1 89 ? 6.595 -7.191 -0.573 1.00 90.25 89 VAL A CA 1
ATOM 710 C C . VAL A 1 89 ? 5.242 -7.832 -0.306 1.00 90.25 89 VAL A C 1
ATOM 712 O O . VAL A 1 89 ? 5.140 -9.053 -0.185 1.00 90.25 89 VAL A O 1
ATOM 715 N N . ILE A 1 90 ? 4.199 -7.015 -0.240 1.00 91.50 90 ILE A N 1
ATOM 716 C CA . ILE A 1 90 ? 2.819 -7.487 -0.161 1.00 91.50 90 ILE A CA 1
ATOM 717 C C . ILE A 1 90 ? 2.279 -7.574 -1.585 1.00 91.50 90 ILE A C 1
ATOM 719 O O . ILE A 1 90 ? 2.237 -6.577 -2.303 1.00 91.50 90 ILE A O 1
ATOM 723 N N . ILE A 1 91 ? 1.875 -8.770 -1.995 1.00 91.12 91 ILE A N 1
ATOM 724 C CA . ILE A 1 91 ? 1.255 -9.029 -3.289 1.00 91.12 91 ILE A CA 1
ATOM 725 C C . ILE A 1 91 ? -0.245 -8.804 -3.152 1.00 91.12 91 ILE A C 1
ATOM 727 O O . ILE A 1 91 ? -0.916 -9.461 -2.356 1.00 91.12 91 ILE A O 1
ATOM 731 N N . LEU A 1 92 ? -0.760 -7.871 -3.938 1.00 90.75 92 LEU A N 1
ATOM 732 C CA . LEU A 1 92 ? -2.144 -7.437 -3.944 1.00 90.75 92 LEU A CA 1
ATOM 733 C C . LEU A 1 92 ? -2.809 -7.826 -5.257 1.00 90.75 92 LEU A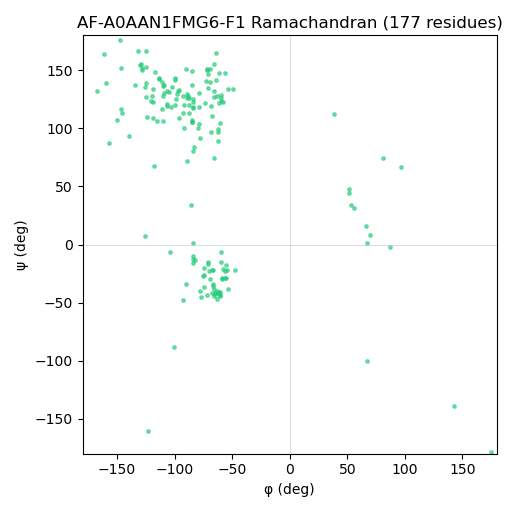 C 1
ATOM 735 O O . LEU A 1 92 ? -2.197 -7.731 -6.319 1.00 90.75 92 LEU A O 1
ATOM 739 N N . ASN A 1 93 ? -4.077 -8.213 -5.186 1.00 88.31 93 ASN A N 1
ATOM 740 C CA . ASN A 1 93 ? -4.926 -8.431 -6.345 1.00 88.31 93 ASN A CA 1
ATOM 741 C C . ASN A 1 93 ? -6.010 -7.350 -6.403 1.00 88.31 93 ASN A C 1
ATOM 743 O O . ASN A 1 93 ? -6.867 -7.247 -5.522 1.00 88.31 93 ASN A O 1
ATOM 747 N N . ILE A 1 94 ? -5.970 -6.543 -7.458 1.00 84.31 94 ILE A N 1
ATOM 748 C CA . ILE A 1 94 ? -6.885 -5.433 -7.688 1.00 84.31 94 ILE A CA 1
ATOM 749 C C . ILE A 1 94 ? -7.537 -5.633 -9.051 1.00 84.31 94 ILE A C 1
ATOM 751 O O . ILE A 1 94 ? -6.885 -5.492 -10.081 1.00 84.31 94 ILE A O 1
ATOM 755 N N . ASP A 1 95 ? -8.831 -5.961 -9.064 1.00 81.25 95 ASP A N 1
ATOM 756 C CA . ASP A 1 95 ? -9.607 -6.142 -10.299 1.00 81.25 95 ASP A CA 1
ATOM 757 C C . ASP A 1 95 ? -8.931 -7.115 -11.292 1.00 81.25 95 ASP A C 1
ATOM 759 O O . ASP A 1 95 ? -8.803 -6.819 -12.478 1.00 81.25 95 ASP A O 1
ATOM 763 N N . GLN A 1 96 ? -8.491 -8.278 -10.784 1.00 79.81 96 GLN A N 1
ATOM 764 C CA . GLN A 1 96 ? -7.759 -9.337 -11.508 1.00 79.81 96 GLN A CA 1
ATOM 765 C C . GLN A 1 96 ? -6.325 -8.982 -11.924 1.00 79.81 96 GLN A C 1
ATOM 767 O O . GLN A 1 96 ? -5.689 -9.771 -12.620 1.00 79.81 96 GLN A O 1
ATOM 772 N N . ARG A 1 97 ? -5.786 -7.848 -11.469 1.00 82.38 97 ARG A N 1
ATOM 773 C CA . ARG A 1 97 ? -4.382 -7.478 -11.671 1.00 82.38 97 ARG A CA 1
ATOM 774 C C . ARG A 1 97 ? -3.580 -7.726 -10.414 1.00 82.38 97 ARG A C 1
ATOM 776 O O . ARG A 1 97 ? -4.004 -7.342 -9.325 1.00 82.38 97 ARG A O 1
ATOM 783 N N . ILE A 1 98 ? -2.407 -8.322 -10.574 1.00 87.00 98 ILE A N 1
ATOM 784 C CA . ILE A 1 98 ? -1.509 -8.610 -9.463 1.00 87.00 98 ILE A CA 1
ATOM 785 C C . ILE A 1 98 ? -0.445 -7.513 -9.408 1.00 87.00 98 ILE A C 1
ATOM 787 O O . ILE A 1 98 ? 0.242 -7.260 -10.390 1.00 87.00 98 ILE A O 1
ATOM 791 N N . VAL A 1 99 ? -0.301 -6.858 -8.259 1.00 89.38 99 VAL A N 1
ATOM 792 C CA . VAL A 1 99 ? 0.699 -5.811 -8.021 1.00 89.38 99 VAL A CA 1
ATOM 793 C C . VAL A 1 99 ? 1.380 -6.051 -6.683 1.00 89.38 99 VAL A C 1
ATOM 795 O O . VAL A 1 99 ? 0.730 -6.377 -5.698 1.00 89.38 99 VAL A O 1
ATOM 798 N N . GLY A 1 100 ? 2.696 -5.898 -6.628 1.00 90.19 100 GLY A N 1
ATOM 799 C CA . GLY A 1 100 ? 3.449 -5.957 -5.384 1.00 90.19 100 GLY A CA 1
ATOM 800 C C . GLY A 1 100 ? 3.678 -4.559 -4.833 1.00 90.19 100 GLY A C 1
ATOM 801 O O . GLY A 1 100 ? 4.113 -3.674 -5.567 1.00 90.19 100 GLY A O 1
ATOM 802 N N . ILE A 1 101 ? 3.437 -4.356 -3.543 1.00 90.12 101 ILE A N 1
ATOM 803 C CA . ILE A 1 101 ? 3.843 -3.141 -2.835 1.00 90.12 101 ILE A CA 1
ATOM 804 C C . ILE A 1 101 ? 4.974 -3.449 -1.857 1.00 90.12 101 ILE A C 1
ATOM 806 O O . ILE A 1 101 ? 4.929 -4.449 -1.148 1.00 90.12 101 ILE A O 1
ATOM 810 N N . VAL A 1 102 ? 5.993 -2.597 -1.818 1.00 88.69 102 VAL A N 1
ATOM 811 C CA . VAL A 1 102 ? 7.102 -2.707 -0.860 1.00 88.69 102 VAL A CA 1
ATOM 812 C C . VAL A 1 102 ? 6.748 -1.938 0.405 1.00 88.69 102 VAL A C 1
ATOM 814 O O . VAL A 1 102 ? 6.449 -0.748 0.318 1.00 88.69 102 VAL A O 1
ATOM 817 N N . VAL A 1 103 ? 6.821 -2.594 1.563 1.00 87.88 103 VAL A N 1
ATOM 818 C CA . VAL A 1 103 ? 6.583 -2.004 2.893 1.00 87.88 103 VAL A CA 1
ATOM 819 C C . VAL A 1 103 ? 7.712 -2.381 3.858 1.00 87.88 103 VAL A C 1
ATOM 821 O O . VAL A 1 103 ? 8.502 -3.283 3.569 1.00 87.88 103 VAL A O 1
ATOM 824 N N . ASP A 1 104 ? 7.802 -1.714 5.011 1.00 85.44 104 ASP A N 1
ATOM 825 C CA . ASP A 1 104 ? 8.917 -1.937 5.943 1.00 85.44 104 ASP A CA 1
ATOM 826 C C . ASP A 1 104 ? 8.813 -3.203 6.751 1.00 85.44 104 ASP A C 1
ATOM 828 O O . ASP A 1 104 ? 9.806 -3.899 6.905 1.00 85.44 104 ASP A O 1
ATOM 832 N N . SER A 1 105 ? 7.634 -3.463 7.295 1.00 85.88 105 SER A N 1
ATOM 833 C CA . SER A 1 105 ? 7.333 -4.682 8.024 1.00 85.88 105 SER A CA 1
ATOM 834 C C . SER A 1 105 ? 5.830 -4.847 8.049 1.00 85.88 105 SER A C 1
ATOM 836 O O . SER A 1 105 ? 5.102 -3.883 8.275 1.00 85.88 105 SER A O 1
ATOM 838 N N . VAL A 1 106 ? 5.356 -6.071 7.864 1.00 88.12 106 VAL A N 1
ATOM 839 C CA . VAL A 1 106 ? 3.980 -6.411 8.238 1.00 88.12 106 VAL A CA 1
ATOM 840 C C . VAL A 1 106 ? 3.892 -6.480 9.761 1.00 88.12 106 VAL A C 1
ATOM 842 O O . VAL A 1 106 ? 4.850 -6.909 10.407 1.00 88.12 106 VAL A O 1
ATOM 845 N N . ALA A 1 107 ? 2.791 -5.985 10.320 1.00 85.38 107 ALA A N 1
ATOM 846 C CA . ALA A 1 107 ? 2.537 -5.984 11.753 1.00 85.38 107 ALA A CA 1
ATOM 847 C C . ALA A 1 107 ? 1.590 -7.141 12.098 1.00 85.38 107 ALA A C 1
ATOM 849 O O . ALA A 1 107 ? 2.068 -8.244 12.344 1.00 85.38 107 ALA A O 1
ATOM 850 N N . ASP A 1 108 ? 0.276 -6.921 12.048 1.00 86.38 108 ASP A N 1
ATOM 851 C CA . ASP A 1 108 ? -0.734 -7.950 12.332 1.00 86.38 108 ASP A CA 1
ATOM 852 C C . ASP A 1 108 ? -2.010 -7.759 11.485 1.00 86.38 108 ASP A C 1
ATOM 854 O O . ASP A 1 108 ? -2.127 -6.790 10.726 1.00 86.38 108 ASP A O 1
ATOM 858 N N . VAL A 1 109 ? -2.974 -8.673 11.578 1.00 87.62 109 VAL A N 1
ATOM 859 C CA . VAL A 1 109 ? -4.298 -8.515 10.959 1.00 87.62 109 VAL A CA 1
ATOM 860 C C . VAL A 1 109 ? -5.276 -8.044 12.027 1.00 87.62 109 VAL A C 1
ATOM 862 O O . VAL A 1 109 ? -5.501 -8.730 13.020 1.00 87.62 109 VAL A O 1
ATOM 865 N N . LEU A 1 110 ? -5.877 -6.877 11.809 1.00 85.75 110 LEU A N 1
ATOM 866 C CA . LEU A 1 110 ? -6.829 -6.284 12.740 1.00 85.75 110 LEU A CA 1
ATOM 867 C C . LEU A 1 110 ? -8.240 -6.342 12.169 1.00 85.75 110 LEU A C 1
ATOM 869 O O . LEU A 1 110 ? -8.491 -5.931 11.034 1.00 85.75 110 LEU A O 1
ATOM 873 N N . LEU A 1 111 ? -9.170 -6.837 12.981 1.00 84.81 111 LEU A N 1
ATOM 874 C CA . LEU A 1 111 ? -10.594 -6.757 12.699 1.00 84.81 111 LEU A CA 1
ATOM 875 C C . LEU A 1 111 ? -11.098 -5.389 13.170 1.00 84.81 111 LEU A C 1
ATOM 877 O O . LEU A 1 111 ? -11.017 -5.070 14.357 1.00 84.81 111 LEU A O 1
ATOM 881 N N . LEU A 1 112 ? -11.593 -4.586 12.232 1.00 81.12 112 LEU A N 1
ATOM 882 C CA . LEU A 1 112 ? -12.114 -3.249 12.485 1.00 81.12 112 LEU A CA 1
ATOM 883 C C . LEU A 1 112 ? -13.585 -3.179 12.085 1.00 81.12 112 LEU A C 1
ATOM 885 O O . LEU A 1 112 ? -13.952 -3.401 10.926 1.00 81.12 112 LEU A O 1
ATOM 889 N N . ASP A 1 113 ? -14.430 -2.817 13.042 1.00 77.81 113 ASP A N 1
ATOM 890 C CA . ASP A 1 113 ? -15.811 -2.454 12.773 1.00 77.81 113 ASP A CA 1
ATOM 891 C C . ASP A 1 113 ? -15.877 -1.095 12.062 1.00 77.81 113 ASP A C 1
ATOM 893 O O . ASP A 1 113 ? -15.084 -0.187 12.314 1.00 77.81 113 ASP A O 1
ATOM 897 N N . ASN A 1 114 ? -16.859 -0.912 11.173 1.00 68.75 114 ASN A N 1
ATOM 898 C CA . ASN A 1 114 ? -17.032 0.360 10.451 1.00 68.75 114 ASN A CA 1
ATOM 899 C C . ASN A 1 114 ? -17.236 1.567 11.390 1.00 68.75 114 ASN A C 1
ATOM 901 O O . ASN A 1 114 ? -17.014 2.700 10.973 1.00 68.75 114 ASN A O 1
ATOM 905 N N . VAL A 1 115 ? -17.656 1.335 12.638 1.00 61.56 115 VAL A N 1
ATOM 906 C CA . VAL A 1 115 ? -17.854 2.379 13.654 1.00 61.56 115 VAL A CA 1
ATOM 907 C C . VAL A 1 115 ? -16.536 2.920 14.227 1.00 61.56 115 VAL A C 1
ATOM 909 O O . VAL A 1 115 ? -16.480 4.083 14.627 1.00 61.56 115 VAL A O 1
ATOM 912 N N . ASP A 1 116 ? -15.466 2.123 14.206 1.00 70.06 116 ASP A N 1
ATOM 913 C CA . ASP A 1 116 ? -14.132 2.516 14.681 1.00 70.06 116 ASP A CA 1
ATOM 914 C C . ASP A 1 116 ? -13.338 3.313 13.639 1.00 70.06 116 ASP A C 1
ATOM 916 O O . ASP A 1 116 ? -12.336 3.957 13.962 1.00 70.06 116 ASP A O 1
ATOM 920 N N . VAL A 1 117 ? -13.799 3.322 12.385 1.00 76.38 117 VAL A N 1
ATOM 921 C CA . VAL A 1 117 ? -13.162 4.073 11.303 1.00 76.38 117 VAL A CA 1
ATOM 922 C C . VAL A 1 117 ? -13.654 5.518 11.311 1.00 76.38 117 VAL A C 1
ATOM 924 O O . VAL A 1 117 ? -14.763 5.838 10.884 1.00 76.38 117 VAL A O 1
ATOM 927 N N . GLN A 1 118 ? -12.795 6.416 11.770 1.00 76.81 118 GLN A N 1
ATOM 928 C CA . GLN A 1 118 ? -13.010 7.854 11.735 1.00 76.81 118 GLN A CA 1
ATOM 929 C C . GLN A 1 118 ? -12.591 8.439 10.375 1.00 76.81 118 GLN A C 1
ATOM 931 O O . GLN A 1 118 ? -11.668 7.935 9.724 1.00 76.81 118 GLN A O 1
ATOM 936 N N . PRO A 1 119 ? -13.238 9.523 9.915 1.00 70.44 119 PRO A N 1
ATOM 937 C CA . PRO A 1 119 ? -12.781 10.236 8.730 1.00 70.44 119 PRO A CA 1
ATOM 938 C C . PRO A 1 119 ? -11.365 10.793 8.953 1.00 70.44 119 PRO A C 1
ATOM 940 O O . PRO A 1 119 ? -11.018 11.160 10.080 1.00 70.44 119 PRO A O 1
ATOM 943 N N . PRO A 1 120 ? -10.537 10.881 7.896 1.00 67.31 120 PRO A N 1
ATOM 944 C CA . PRO A 1 120 ? -9.190 11.404 8.037 1.00 67.31 120 PRO A CA 1
ATOM 945 C C . PRO A 1 120 ? -9.242 12.881 8.474 1.00 67.31 120 PRO A C 1
ATOM 947 O O . PRO A 1 120 ? -9.934 13.674 7.833 1.00 67.31 120 PRO A O 1
ATOM 950 N N . PRO A 1 121 ? -8.538 13.273 9.551 1.00 61.19 121 PRO A N 1
ATOM 951 C CA . PRO A 1 121 ? -8.418 14.655 9.978 1.00 61.19 121 PRO A CA 1
ATOM 952 C C . PRO A 1 121 ? -7.655 15.446 8.920 1.00 61.19 121 PRO A C 1
ATOM 954 O O . PRO A 1 121 ? -6.815 14.898 8.207 1.00 61.19 121 PRO A O 1
ATOM 957 N N . ASP A 1 122 ? -7.876 16.758 8.868 1.00 56.00 122 ASP A N 1
ATOM 958 C CA . ASP A 1 122 ? -7.206 17.648 7.917 1.00 56.00 122 ASP A CA 1
ATOM 959 C C . ASP A 1 122 ? -5.666 17.553 7.958 1.00 56.00 122 ASP A C 1
ATOM 961 O O . ASP A 1 122 ? -5.017 17.859 6.966 1.00 56.00 122 ASP A O 1
ATOM 965 N N . PHE A 1 123 ? -5.041 17.076 9.046 1.00 51.31 123 PHE A N 1
ATOM 966 C CA . PHE A 1 123 ? -3.583 16.865 9.107 1.00 51.31 123 PHE A CA 1
ATOM 967 C C . PHE A 1 123 ? -3.079 15.693 8.247 1.00 51.31 123 PHE A C 1
ATOM 969 O O . PHE A 1 123 ? -1.902 15.657 7.891 1.00 51.31 123 PHE A O 1
ATOM 976 N N . ALA A 1 124 ? -3.972 14.806 7.794 1.00 50.59 124 ALA A N 1
ATOM 977 C CA . ALA A 1 124 ? -3.656 13.841 6.747 1.00 50.59 124 ALA A CA 1
ATOM 978 C C . ALA A 1 124 ? -3.222 14.519 5.430 1.00 50.59 124 ALA A C 1
ATOM 980 O O . ALA A 1 124 ? -2.772 13.818 4.542 1.00 50.59 124 ALA A O 1
ATOM 981 N N . SER A 1 125 ? -3.291 15.856 5.322 1.00 46.88 125 SER A N 1
ATOM 982 C CA . SER A 1 125 ? -2.782 16.699 4.225 1.00 46.88 125 SER A CA 1
ATOM 983 C C . SER A 1 125 ? -1.350 16.420 3.748 1.00 46.88 125 SER A C 1
ATOM 985 O O . SER A 1 125 ? -1.017 16.817 2.633 1.00 46.88 125 SER A O 1
ATOM 987 N N . ALA A 1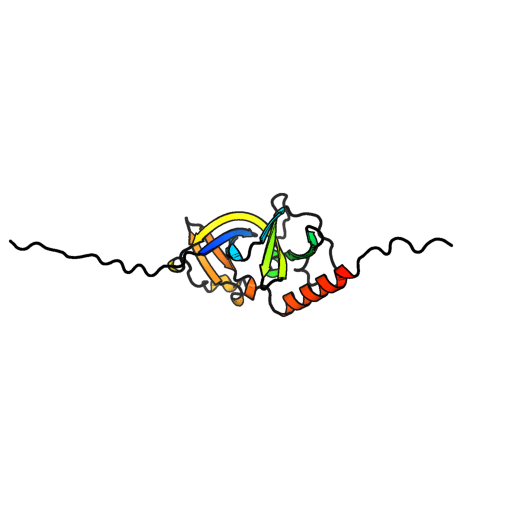 126 ? -0.484 15.794 4.556 1.00 50.62 126 ALA A N 1
ATOM 988 C CA . ALA A 1 126 ? 0.839 15.362 4.083 1.00 50.62 126 ALA A CA 1
ATOM 989 C C . ALA A 1 126 ? 0.739 14.205 3.070 1.00 50.62 126 ALA A C 1
ATOM 991 O O . ALA A 1 126 ? 1.566 14.084 2.168 1.00 50.62 126 ALA A O 1
ATOM 992 N N . LEU A 1 127 ? -0.306 13.391 3.204 1.00 56.22 127 LEU A N 1
ATOM 993 C CA . LEU A 1 127 ? -0.688 12.336 2.289 1.00 56.22 127 LEU A CA 1
ATOM 994 C C . LEU A 1 127 ? -1.822 12.870 1.407 1.00 56.22 127 LEU A C 1
ATOM 996 O O . LEU A 1 127 ? -2.705 13.613 1.829 1.00 56.22 127 LEU A O 1
ATOM 1000 N N . ASP A 1 128 ? -1.826 12.482 0.143 1.00 60.12 128 ASP A N 1
ATOM 1001 C CA . ASP A 1 128 ? -2.938 12.780 -0.749 1.00 60.12 128 ASP A CA 1
ATOM 1002 C C . ASP A 1 128 ? -4.218 12.086 -0.214 1.00 60.12 128 ASP A C 1
ATOM 1004 O O . ASP A 1 128 ? -4.460 10.902 -0.467 1.00 60.12 128 ASP A O 1
ATOM 1008 N N . THR A 1 129 ? -5.055 12.819 0.531 1.00 62.28 129 THR A N 1
ATOM 1009 C CA . THR A 1 129 ? -6.253 12.312 1.241 1.00 62.28 129 THR A CA 1
ATOM 1010 C C . THR A 1 129 ? -7.248 11.575 0.340 1.00 62.28 129 THR A C 1
ATOM 1012 O O . THR A 1 129 ? -8.046 10.774 0.817 1.00 62.28 129 THR A O 1
ATOM 1015 N N . LYS A 1 130 ? -7.156 11.758 -0.984 1.00 68.06 130 LYS A N 1
ATOM 1016 C CA . LYS A 1 130 ? -7.901 11.007 -2.014 1.00 68.06 130 LYS A CA 1
ATOM 1017 C C . LYS A 1 130 ? -7.717 9.484 -1.954 1.00 68.06 130 LYS A C 1
ATOM 1019 O O . LYS A 1 130 ? -8.579 8.765 -2.464 1.00 68.06 130 LYS A O 1
ATOM 1024 N N . TYR A 1 131 ? -6.629 8.988 -1.363 1.00 76.00 131 TYR A N 1
ATOM 1025 C CA . TYR A 1 131 ? -6.342 7.551 -1.272 1.00 76.00 131 TYR A CA 1
ATOM 1026 C C . TYR A 1 131 ? -6.594 6.961 0.117 1.00 76.00 131 TYR A C 1
ATOM 1028 O O . TYR A 1 131 ? -6.513 5.744 0.277 1.00 76.00 131 TYR A O 1
ATOM 1036 N N . ILE A 1 132 ? -6.912 7.794 1.106 1.00 80.06 132 ILE A N 1
ATOM 1037 C CA . ILE A 1 132 ? -7.190 7.355 2.473 1.00 80.06 132 ILE A CA 1
ATOM 1038 C C . ILE A 1 132 ? -8.677 7.017 2.571 1.00 80.06 132 ILE A C 1
ATOM 1040 O O . ILE A 1 132 ? -9.541 7.812 2.203 1.00 80.06 132 ILE A O 1
ATOM 1044 N N . GLN A 1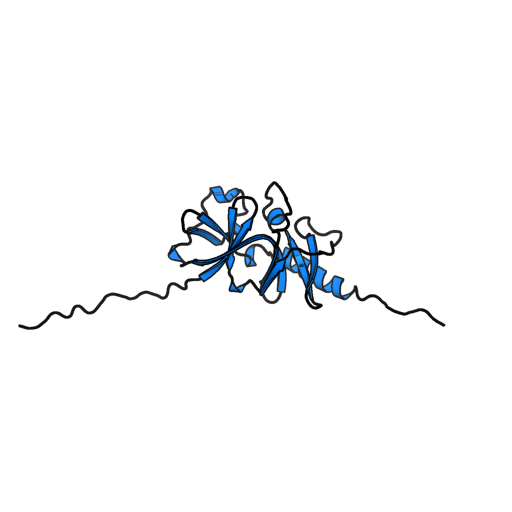 133 ? -8.977 5.807 3.031 1.00 80.00 133 GLN A N 1
ATOM 1045 C CA . GLN A 1 133 ? -10.338 5.372 3.326 1.00 80.00 133 GLN A CA 1
ATOM 1046 C C . GLN A 1 133 ? -10.818 5.949 4.662 1.00 80.00 133 GLN A C 1
ATOM 1048 O O . GLN A 1 133 ? -11.967 6.369 4.763 1.00 80.00 133 GLN A O 1
ATOM 1053 N N . GLY A 1 134 ? -9.936 5.985 5.661 1.00 81.19 134 GLY A N 1
ATOM 1054 C CA . GLY A 1 134 ? -10.210 6.494 7.000 1.00 81.19 134 GLY A CA 1
ATOM 1055 C C . GLY A 1 134 ? -9.026 6.280 7.938 1.00 81.19 134 GLY A C 1
ATOM 1056 O O . GLY A 1 134 ? -7.992 5.750 7.534 1.00 81.19 134 GLY A O 1
ATOM 1057 N N . LEU A 1 135 ? -9.189 6.689 9.188 1.00 83.12 135 LEU A N 1
ATOM 1058 C CA . LEU A 1 135 ? -8.295 6.342 10.284 1.00 83.12 135 LEU A CA 1
ATOM 1059 C C . LEU A 1 135 ? -9.018 5.404 11.241 1.00 83.12 135 LEU A C 1
ATOM 1061 O O . LEU A 1 135 ? -10.177 5.642 11.560 1.00 83.12 135 LEU A O 1
ATOM 1065 N N . ALA A 1 136 ? -8.331 4.396 11.750 1.00 82.50 136 ALA A N 1
ATOM 1066 C CA . ALA A 1 136 ? -8.784 3.629 12.898 1.00 82.50 136 ALA A CA 1
ATOM 1067 C C . ALA A 1 136 ? -7.834 3.882 14.069 1.00 82.50 136 ALA A C 1
ATOM 1069 O O . ALA A 1 136 ? -6.626 4.005 13.875 1.00 82.50 136 ALA A O 1
ATOM 1070 N N . SER A 1 137 ? -8.375 3.970 15.279 1.00 76.25 137 SER A N 1
ATOM 1071 C CA . SER A 1 137 ? -7.577 4.085 16.500 1.00 76.25 137 SER A CA 1
ATOM 1072 C C . SER A 1 137 ? -7.822 2.841 17.338 1.00 76.25 137 SER A C 1
ATOM 1074 O O . SER A 1 137 ? -8.890 2.711 17.929 1.00 76.25 137 SER A O 1
ATOM 1076 N N . GLN A 1 138 ? -6.851 1.932 17.389 1.00 71.62 138 GLN A N 1
ATOM 1077 C CA . GLN A 1 138 ? -6.953 0.687 18.152 1.00 71.62 138 GLN A CA 1
ATOM 1078 C C . GLN A 1 138 ? -5.763 0.591 19.109 1.00 71.62 138 GLN A C 1
ATOM 1080 O O . GLN A 1 138 ? -4.624 0.772 18.695 1.00 71.62 138 GLN A O 1
ATOM 1085 N N . GLU A 1 139 ? -6.031 0.368 20.400 1.00 66.94 139 GLU A N 1
ATOM 1086 C CA . GLU A 1 139 ? -4.998 0.199 21.442 1.00 66.94 139 GLU A CA 1
ATOM 1087 C C . GLU A 1 139 ? -3.932 1.320 21.475 1.00 66.94 139 GLU A C 1
ATOM 1089 O O . GLU A 1 139 ? -2.739 1.058 21.574 1.00 66.94 139 GLU A O 1
ATOM 1094 N N . GLU A 1 140 ? -4.366 2.585 21.371 1.00 69.06 140 GLU A N 1
ATOM 1095 C CA . GLU A 1 140 ? -3.508 3.794 21.318 1.00 69.06 140 GLU A CA 1
ATOM 1096 C C . GLU A 1 140 ? -2.642 3.937 20.050 1.00 69.06 140 GLU A C 1
ATOM 1098 O O . GLU A 1 140 ? -1.942 4.940 19.891 1.00 69.06 140 GLU A O 1
ATOM 1103 N N . LEU A 1 141 ? -2.737 2.999 19.105 1.00 71.06 141 LEU A N 1
ATOM 1104 C CA . LEU A 1 141 ? -2.096 3.092 17.799 1.00 71.06 141 LEU A CA 1
ATOM 1105 C C . LEU A 1 141 ? -3.052 3.721 16.783 1.00 71.06 141 LEU A C 1
ATOM 1107 O O . LEU A 1 141 ? -4.192 3.288 16.607 1.00 71.06 141 LEU A O 1
ATOM 1111 N N . MET A 1 142 ? -2.567 4.757 16.100 1.00 78.88 142 MET A N 1
ATOM 1112 C CA . MET A 1 142 ? -3.268 5.358 14.971 1.00 78.88 142 MET A CA 1
ATOM 1113 C C . MET A 1 142 ? -2.946 4.569 13.708 1.00 78.88 142 MET A C 1
ATOM 1115 O O . MET A 1 142 ? -1.777 4.390 13.362 1.00 78.88 142 MET A O 1
ATOM 1119 N N . LEU A 1 143 ? -3.990 4.119 13.024 1.00 84.75 143 LEU A N 1
ATOM 1120 C CA . LEU A 1 143 ? -3.895 3.271 11.853 1.00 84.75 143 LEU A CA 1
ATOM 1121 C C . LEU A 1 143 ? -4.544 3.946 10.650 1.00 84.75 143 LEU A C 1
ATOM 1123 O O . LEU A 1 143 ? -5.719 4.310 10.677 1.00 84.75 143 LEU A O 1
ATOM 1127 N N . ILE A 1 144 ? -3.783 4.104 9.574 1.00 86.25 144 ILE A N 1
ATOM 1128 C CA . ILE A 1 144 ? -4.233 4.794 8.366 1.00 86.25 144 ILE A CA 1
ATOM 1129 C C . ILE A 1 144 ? -4.739 3.759 7.366 1.00 86.25 144 ILE A C 1
ATOM 1131 O O . ILE A 1 144 ? -3.955 3.025 6.766 1.00 86.25 144 ILE A O 1
ATOM 1135 N N . LEU A 1 145 ? -6.051 3.706 7.150 1.00 86.25 145 LEU A N 1
ATOM 1136 C CA . LEU A 1 145 ? -6.652 2.793 6.181 1.00 86.25 145 LEU A CA 1
ATOM 1137 C C . LEU A 1 145 ? -6.500 3.351 4.769 1.00 86.25 145 LEU A C 1
ATOM 1139 O O . LEU A 1 145 ? -7.036 4.412 4.438 1.00 86.25 145 LEU A O 1
ATOM 1143 N N . ILE A 1 146 ? -5.795 2.618 3.912 1.00 85.56 146 ILE A N 1
ATOM 1144 C CA . ILE A 1 146 ? -5.550 2.993 2.521 1.00 85.56 146 ILE A CA 1
ATOM 1145 C C . ILE A 1 146 ? -6.548 2.280 1.614 1.00 85.56 146 ILE A C 1
ATOM 1147 O O . ILE A 1 146 ? -6.663 1.055 1.592 1.00 85.56 146 ILE A O 1
ATOM 1151 N N . HIS A 1 147 ? -7.192 3.053 0.746 1.00 84.94 147 HIS A N 1
ATOM 1152 C CA . HIS A 1 147 ? -7.995 2.516 -0.337 1.00 84.94 147 HIS A CA 1
ATOM 1153 C C . HIS A 1 147 ? -7.094 2.156 -1.530 1.00 84.94 147 HIS A C 1
ATOM 1155 O O . HIS A 1 147 ? -6.964 2.932 -2.483 1.00 84.94 147 HIS A O 1
ATOM 1161 N N . ILE A 1 148 ? -6.493 0.959 -1.519 1.00 82.38 148 ILE A N 1
ATOM 1162 C CA . ILE A 1 148 ? -5.515 0.541 -2.544 1.00 82.38 148 ILE A CA 1
ATOM 1163 C C . ILE A 1 148 ? -6.044 0.676 -3.982 1.00 82.38 148 ILE A C 1
ATOM 1165 O O . ILE A 1 148 ? -5.342 1.156 -4.867 1.00 82.38 148 ILE A O 1
ATOM 1169 N N . LYS A 1 149 ? -7.328 0.374 -4.201 1.00 79.56 149 LYS A N 1
ATOM 1170 C CA . LYS A 1 149 ? -8.018 0.540 -5.493 1.00 79.56 149 LYS A CA 1
ATOM 1171 C C . LYS A 1 149 ? -8.018 1.980 -6.024 1.00 79.56 149 LYS A C 1
ATOM 1173 O O . LYS A 1 149 ? -8.077 2.183 -7.226 1.00 79.56 149 LYS A O 1
ATOM 1178 N N . LYS A 1 150 ? -8.000 2.978 -5.134 1.00 78.94 150 LYS A N 1
ATOM 1179 C CA . LYS A 1 150 ? -7.937 4.402 -5.501 1.00 78.94 150 LYS A CA 1
ATOM 1180 C C . LYS A 1 150 ? -6.491 4.863 -5.608 1.00 78.94 150 LYS A C 1
ATOM 1182 O O . LYS A 1 150 ? -6.200 5.721 -6.428 1.00 78.94 150 LYS A O 1
ATOM 1187 N N . LEU A 1 151 ? -5.603 4.310 -4.780 1.00 77.19 151 LEU A N 1
ATOM 1188 C CA . LEU A 1 151 ? -4.169 4.585 -4.846 1.00 77.19 151 LEU A CA 1
ATOM 1189 C C . LEU A 1 151 ? -3.587 4.176 -6.204 1.00 77.19 151 LEU A C 1
ATOM 1191 O O . LEU A 1 151 ? -2.803 4.916 -6.799 1.00 77.19 151 LEU A O 1
ATOM 1195 N N . MET A 1 152 ? -3.997 3.005 -6.690 1.00 74.94 152 MET A N 1
ATOM 1196 C CA . MET A 1 152 ? -3.631 2.480 -7.998 1.00 74.94 152 MET A CA 1
ATOM 1197 C C . MET A 1 152 ? -4.582 3.064 -9.053 1.00 74.94 152 MET A C 1
ATOM 1199 O O . MET A 1 152 ? -5.573 2.448 -9.440 1.00 74.94 152 MET A O 1
ATOM 1203 N N . ASN A 1 153 ? -4.309 4.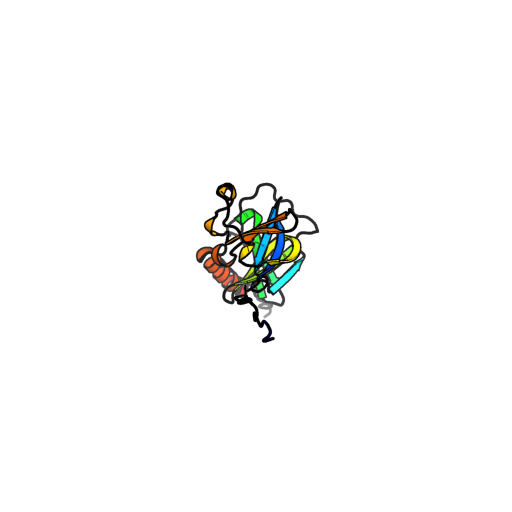302 -9.478 1.00 70.56 153 ASN A N 1
ATOM 1204 C CA . ASN A 1 153 ? -5.122 5.011 -10.468 1.00 70.56 153 ASN A CA 1
ATOM 1205 C C . ASN A 1 153 ? -5.084 4.309 -11.837 1.00 70.56 153 ASN A C 1
ATOM 1207 O O . ASN A 1 153 ? -4.169 3.547 -12.142 1.00 70.56 153 ASN A O 1
ATOM 1211 N N . SER A 1 154 ? -6.013 4.650 -12.735 1.00 67.44 154 SER A N 1
ATOM 1212 C CA . SER A 1 154 ? -6.050 4.096 -14.101 1.00 67.44 154 SER A CA 1
ATOM 1213 C C . SER A 1 154 ? -4.742 4.283 -14.888 1.00 67.44 154 SER A C 1
ATOM 1215 O O . SER A 1 154 ? -4.437 3.470 -15.754 1.00 67.44 154 SER A O 1
ATOM 1217 N N . GLN A 1 155 ? -3.967 5.335 -14.598 1.00 71.69 155 GLN A N 1
ATOM 1218 C CA . GLN A 1 155 ? -2.653 5.557 -15.217 1.00 71.69 155 GLN A CA 1
ATOM 1219 C C . GLN A 1 155 ? -1.601 4.566 -14.713 1.00 71.69 155 GLN A C 1
ATOM 1221 O O . GLN A 1 155 ? -0.863 4.015 -15.522 1.00 71.69 155 GLN A O 1
ATOM 1226 N N . ASP A 1 156 ? -1.566 4.307 -13.401 1.00 75.44 156 ASP A N 1
ATOM 1227 C CA . ASP A 1 156 ? -0.705 3.277 -12.813 1.00 75.44 156 ASP A CA 1
ATOM 1228 C C . ASP A 1 156 ? -1.070 1.904 -13.406 1.00 75.44 156 ASP A C 1
ATOM 1230 O O . ASP A 1 156 ? -0.201 1.174 -13.871 1.00 75.44 156 ASP A O 1
ATOM 1234 N N . MET A 1 157 ? -2.372 1.609 -13.518 1.00 75.06 157 MET A N 1
ATOM 1235 C CA . MET A 1 157 ? -2.865 0.371 -14.133 1.00 75.06 157 MET A CA 1
ATOM 1236 C C . MET A 1 157 ? -2.446 0.216 -15.598 1.00 75.06 157 MET A C 1
ATOM 1238 O O . MET A 1 157 ? -2.063 -0.875 -16.004 1.00 75.06 157 MET A O 1
ATOM 1242 N N . ALA A 1 158 ? -2.486 1.290 -16.391 1.00 76.38 158 ALA A N 1
ATOM 1243 C CA . ALA A 1 158 ? -2.033 1.253 -17.780 1.00 76.38 158 ALA A CA 1
ATOM 1244 C C . ALA A 1 158 ? -0.517 1.016 -17.898 1.00 76.38 158 ALA A C 1
ATOM 1246 O O . ALA A 1 158 ? -0.073 0.356 -18.835 1.00 76.38 158 ALA A O 1
ATOM 1247 N N . LEU A 1 159 ? 0.276 1.532 -16.952 1.00 77.88 159 LEU A N 1
ATOM 1248 C CA . LEU A 1 159 ? 1.713 1.253 -16.882 1.00 77.88 159 LEU A CA 1
ATOM 1249 C C . LEU A 1 159 ? 1.975 -0.212 -16.519 1.00 77.88 159 LEU A C 1
ATOM 1251 O O . LEU A 1 159 ? 2.837 -0.834 -17.131 1.00 77.88 159 LEU A O 1
ATOM 1255 N N . PHE A 1 160 ? 1.220 -0.782 -15.576 1.00 79.69 160 PHE A N 1
ATOM 1256 C CA . PHE A 1 160 ? 1.334 -2.199 -15.216 1.00 79.69 160 PHE A CA 1
ATOM 1257 C C . PHE A 1 160 ? 1.000 -3.124 -16.393 1.00 79.69 160 PHE A C 1
ATOM 1259 O O . PHE A 1 160 ? 1.749 -4.058 -16.654 1.00 79.69 160 PHE A O 1
ATOM 1266 N N . ASP A 1 161 ? -0.042 -2.804 -17.161 1.00 77.25 161 ASP A N 1
ATOM 1267 C CA . ASP A 1 161 ? -0.448 -3.555 -18.360 1.00 77.25 161 ASP A CA 1
ATOM 1268 C C . ASP A 1 161 ? 0.638 -3.527 -19.458 1.00 77.25 161 ASP A C 1
ATOM 1270 O O . ASP A 1 161 ? 0.955 -4.546 -20.081 1.00 77.25 161 ASP A O 1
ATOM 1274 N N . GLN A 1 162 ? 1.294 -2.371 -19.641 1.00 76.88 162 GLN A N 1
ATOM 1275 C CA . GLN A 1 162 ? 2.461 -2.255 -20.526 1.00 76.88 162 GLN A CA 1
ATOM 1276 C C . GLN A 1 162 ? 3.643 -3.085 -20.027 1.00 76.88 162 GLN A C 1
ATOM 1278 O O . GLN A 1 162 ? 4.306 -3.736 -20.829 1.00 76.88 162 GLN A O 1
ATOM 1283 N N . ILE A 1 163 ? 3.902 -3.077 -18.719 1.00 75.56 163 ILE A N 1
ATOM 1284 C CA . ILE A 1 163 ? 4.988 -3.843 -18.105 1.00 75.56 163 ILE A CA 1
ATOM 1285 C C . ILE A 1 163 ? 4.770 -5.348 -18.296 1.00 75.56 163 ILE A C 1
ATOM 1287 O O . ILE A 1 163 ? 5.705 -6.039 -18.699 1.00 75.56 163 ILE A O 1
ATOM 1291 N N . GLU A 1 164 ? 3.563 -5.860 -18.048 1.00 69.19 164 GLU A N 1
ATOM 1292 C CA . GLU A 1 164 ? 3.223 -7.273 -18.277 1.00 69.19 164 GLU A CA 1
ATOM 1293 C C . GLU A 1 164 ? 3.364 -7.650 -19.762 1.00 69.19 164 GLU A C 1
ATOM 1295 O O . GLU A 1 164 ? 3.941 -8.687 -20.101 1.00 69.19 164 GLU A O 1
ATOM 1300 N N . SER A 1 165 ? 2.922 -6.770 -20.663 1.00 66.75 165 SER A N 1
ATOM 1301 C CA . SER A 1 165 ? 3.045 -6.982 -22.110 1.00 66.75 165 SER A CA 1
ATOM 1302 C C . SER A 1 165 ? 4.504 -7.014 -22.585 1.00 66.75 165 SER A C 1
ATOM 1304 O O . SER A 1 165 ? 4.866 -7.876 -23.381 1.00 66.75 165 SER A O 1
ATOM 1306 N N . ASP A 1 166 ? 5.354 -6.111 -22.088 1.00 63.66 166 ASP A N 1
ATOM 1307 C CA . ASP A 1 166 ? 6.767 -6.001 -22.483 1.00 63.66 166 ASP A CA 1
ATOM 1308 C C . ASP A 1 166 ? 7.621 -7.129 -21.882 1.00 63.66 166 ASP A C 1
ATOM 1310 O O . ASP A 1 166 ? 8.494 -7.697 -22.537 1.00 63.66 166 ASP A O 1
ATOM 1314 N N . SER A 1 167 ? 7.313 -7.542 -20.652 1.00 54.72 167 SER A N 1
ATOM 1315 C CA . SER A 1 167 ? 8.026 -8.631 -19.980 1.00 54.72 167 SER A CA 1
ATOM 1316 C C . SER A 1 167 ? 7.675 -10.025 -20.511 1.00 54.72 167 SER A C 1
ATOM 1318 O O . SER A 1 167 ? 8.504 -10.928 -20.407 1.00 54.72 167 SER A O 1
ATOM 1320 N N . THR A 1 168 ? 6.534 -10.188 -21.190 1.00 53.09 168 THR A N 1
ATOM 1321 C CA . THR A 1 168 ? 6.236 -11.396 -21.986 1.00 53.09 168 THR A CA 1
ATOM 1322 C C . THR A 1 168 ? 7.155 -11.514 -23.218 1.00 53.09 168 THR A C 1
ATOM 1324 O O . THR A 1 168 ? 7.371 -12.607 -23.729 1.00 53.09 168 THR A O 1
ATOM 1327 N N . VAL A 1 169 ? 7.756 -10.412 -23.689 1.00 47.53 169 VAL A N 1
ATOM 1328 C CA . VAL A 1 169 ? 8.686 -10.400 -24.840 1.00 47.53 169 VAL A CA 1
ATOM 1329 C C . VAL A 1 169 ? 10.123 -10.761 -24.431 1.00 47.53 169 VAL A C 1
ATOM 1331 O O . VAL A 1 169 ? 10.953 -11.071 -25.286 1.00 47.53 169 VAL A O 1
ATOM 1334 N N . LEU A 1 170 ? 10.426 -10.794 -23.130 1.00 46.62 170 LEU A N 1
ATOM 1335 C CA . LEU A 1 170 ? 11.737 -11.167 -22.587 1.00 46.62 170 LEU A CA 1
ATOM 1336 C C . LEU A 1 170 ? 11.901 -12.688 -22.411 1.00 46.62 170 LEU A C 1
ATOM 1338 O O . LEU A 1 170 ? 12.590 -13.140 -21.495 1.00 46.62 170 LEU A O 1
ATOM 1342 N N . GLU A 1 171 ? 11.311 -13.497 -23.293 1.00 48.00 171 GLU A N 1
ATOM 1343 C CA . GLU A 1 171 ? 11.803 -14.862 -23.483 1.00 48.00 171 GLU A CA 1
ATOM 1344 C C . GLU A 1 171 ? 13.220 -14.790 -24.083 1.00 48.00 171 GLU A C 1
ATOM 1346 O O . GLU A 1 171 ? 13.425 -14.136 -25.115 1.00 48.00 171 GLU A O 1
ATOM 1351 N N . PRO A 1 172 ? 14.230 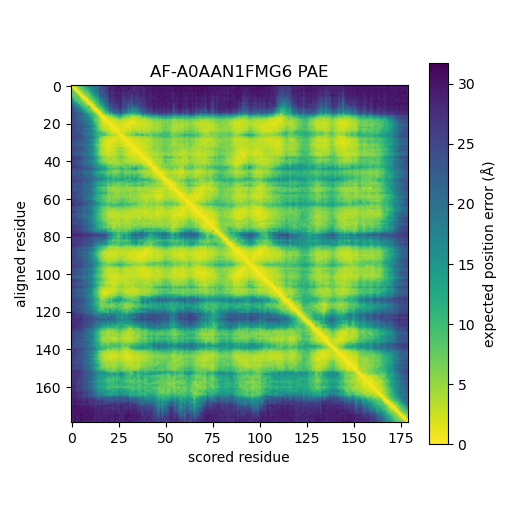-15.444 -23.480 1.00 45.16 172 PRO A N 1
ATOM 1352 C CA . PRO A 1 172 ? 15.509 -15.605 -24.143 1.00 45.16 172 PRO A CA 1
ATOM 1353 C C . PRO A 1 172 ? 15.269 -16.405 -25.423 1.00 45.16 172 PRO A C 1
ATOM 1355 O O . PRO A 1 172 ? 14.784 -17.533 -25.392 1.00 45.16 172 PRO A O 1
ATOM 1358 N N . GLN A 1 173 ? 15.629 -15.818 -26.562 1.00 47.72 173 GLN A N 1
ATOM 1359 C CA . GLN A 1 173 ? 15.797 -16.537 -27.822 1.00 47.72 173 GLN A CA 1
ATOM 1360 C C . GLN A 1 173 ? 16.983 -17.506 -27.655 1.00 47.72 173 GLN A C 1
ATOM 1362 O O . GLN A 1 173 ? 18.090 -17.242 -28.130 1.00 47.72 173 GLN A O 1
ATOM 1367 N N . GLU A 1 174 ? 16.796 -18.606 -26.923 1.00 51.44 174 GLU A N 1
ATOM 1368 C CA . GLU A 1 174 ? 17.755 -19.702 -26.901 1.00 51.44 174 GLU A CA 1
ATOM 1369 C C . GLU A 1 174 ? 17.760 -20.366 -28.284 1.00 51.44 174 GLU A C 1
ATOM 1371 O O . GLU A 1 174 ? 16.804 -21.019 -28.697 1.00 51.44 174 GLU A O 1
ATOM 1376 N N . GLY A 1 175 ? 18.871 -20.195 -29.006 1.00 51.34 175 GLY A N 1
ATOM 1377 C CA . GLY A 1 175 ? 19.280 -21.124 -30.058 1.00 51.34 175 GLY A CA 1
ATOM 1378 C C . GLY A 1 175 ? 18.903 -20.760 -31.495 1.00 51.34 175 GLY A C 1
ATOM 1379 O O . GLY A 1 175 ? 18.214 -21.518 -32.172 1.00 51.34 175 GLY A O 1
ATOM 1380 N N . ARG A 1 176 ? 19.478 -19.680 -32.038 1.00 52.84 176 ARG A N 1
ATOM 1381 C CA . ARG A 1 176 ? 19.804 -19.613 -33.478 1.00 52.84 176 ARG A CA 1
ATOM 1382 C C . ARG A 1 176 ? 21.306 -19.467 -33.701 1.00 52.84 176 ARG A C 1
ATOM 1384 O O . ARG A 1 176 ? 21.779 -18.461 -34.212 1.00 52.84 176 ARG A O 1
ATOM 1391 N N . THR A 1 177 ? 22.024 -20.525 -33.354 1.00 56.75 177 THR A N 1
ATOM 1392 C CA . THR A 1 177 ? 23.317 -20.870 -33.957 1.00 56.75 177 THR A CA 1
ATOM 1393 C C . THR A 1 177 ? 23.393 -22.393 -33.865 1.00 56.75 177 THR A C 1
ATOM 1395 O O . THR A 1 177 ? 23.414 -22.937 -32.769 1.00 56.75 177 THR A O 1
ATOM 1398 N N . HIS A 1 178 ? 23.248 -23.141 -34.952 1.00 51.09 178 HIS A N 1
ATOM 1399 C CA . HIS A 1 178 ? 24.370 -23.421 -35.836 1.00 51.09 178 HIS A CA 1
ATOM 1400 C C . HIS A 1 178 ? 23.881 -24.029 -37.159 1.00 51.09 178 HIS A C 1
ATOM 1402 O O . HIS A 1 178 ? 23.099 -24.980 -37.153 1.00 51.09 178 HIS A O 1
ATOM 1408 N N . GLU A 1 179 ? 24.387 -23.475 -38.259 1.00 51.31 179 GLU A N 1
ATOM 1409 C CA . GLU A 1 179 ? 24.683 -24.220 -39.488 1.00 51.31 179 GLU A CA 1
ATOM 1410 C C . GLU A 1 179 ? 26.045 -24.926 -39.329 1.00 51.31 179 GLU A C 1
ATOM 1412 O O . GLU A 1 179 ? 26.870 -24.441 -38.505 1.00 51.31 179 GLU A O 1
#

InterPro domains:
  IPR002545 CheW-like domain [PF01584] (19-155)
  IPR002545 CheW-like domain [PS50851] (17-157)
  IPR002545 CheW-like domain [SM00260] (15-152)
  IPR036061 CheW-like domain superfamily [SSF50341] (16-156)
  IPR039315 Chemotaxis protein CheW [PTHR22617] (10-166)

Nearest PDB structures (foldseek):
  8c5v-assembly1_H  TM=8.911E-01  e=1.469E-16  Escherichia coli
  2qdl-assembly2_B  TM=9.356E-01  e=1.924E-15  Caldanaerobacter subterraneus subsp. tengcongensis MB4
  2qdl-assembly1_A  TM=8.752E-01  e=6.958E-16  Caldanaerobacter subterraneus subsp. tengcongensis MB4
  2ho9-assembly1_A  TM=8.255E-01  e=1.156E-16  Escherichia coli
  4jpb-assembly1_W  TM=9.098E-01  e=6.761E-13  Thermotoga maritima MSB8

pLDDT: mean 74.36, std 14.02, range [42.56, 91.5]

Mean predicted aligned error: 12.04 Å

Organism: NCBI:txid689

Solvent-accessible surface area (backbone atoms only — not comparable to full-atom values): 10666 Å² total; per-residue (Å²): 143,79,83,88,80,87,83,79,92,76,86,74,69,84,69,69,58,42,53,24,39,28,25,38,49,93,92,45,39,36,26,35,56,42,88,35,52,74,50,78,42,74,63,71,84,61,53,65,57,86,95,56,60,86,32,46,60,22,31,31,80,55,97,86,42,71,27,43,30,31,34,49,50,58,68,54,66,56,82,78,92,74,89,53,94,59,24,24,29,40,30,30,48,58,97,92,40,65,38,26,35,44,44,47,29,77,69,52,76,45,78,42,44,65,86,56,49,39,76,68,58,80,78,48,66,80,38,74,61,86,28,50,69,22,29,33,73,57,95,92,42,64,31,42,29,41,33,58,78,57,60,54,36,74,67,56,50,53,50,47,53,50,49,48,59,54,58,68,66,67,62,79,83,80,76,91,76,81,134